Protein AF-E2NN47-F1 (afdb_monomer_lite)

Foldseek 3Di:
DPPVVVVVVVVVVVVPPPPPPLADPVLVCCVVPFPWDWDDLDQQWIWTWGWDPAHSHHTKIKIKIKHDQPRFFDADDDDDQPDDQVRSCVVVVHSDDDDAADDDNVVSGDQDFKDAFQRTPYAHHDDQQLQFQQKKWWGDPRATDIGTDHSVCSVVVPPRGGMIGTHGNPQDDPNDGDDCVSHDPCVVPDDDWDWDWDADPSRIIMTMTMHDPDPSHGPD

Sequence (220 aa):
MYLRKSVFTLLLILCNVFVVVAQTTADSLALVTA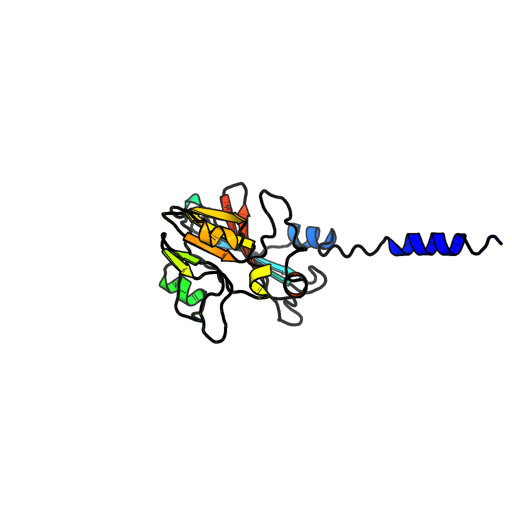HWNVISMGKGVLCREAEFVSLYGVPQHVAILEIKPEQHRFDILIHSPKEETSSAARRSGAVAAINGSYFDIKQGTSICYLRKDGVVVDTTATGVLSTVSNGAVKIDKGKLDIIAWKKQDEKTCEQKEGSILVSGPLMLLDGKACDLSACNRSFVQTKHPRSAVALMKDGTVFLIAVAGRFEGKAEG

pLDDT: mean 89.91, std 14.24, range [41.56, 98.62]

Organism: NCBI:txid537012

Radius of gyration: 20.85 Å; chains: 1; bounding box: 65×57×44 Å

Secondary structure (DSSP, 8-state):
--HHHHHHHHHHHHTTS----SS-HHHHHHHHH---EEEEEETTEEEEEEEEEEETTEEEEEEEEEE-GGG---------TT--HHHHHHHHT-S-----S-B-TTT--B-S-EEETTEEEE-PPSSGGGGT--EEEEEETTEEEEEE--TTHHHH----SSEEEEES---EETTEEPP-TTS-HHHHHS---EEEEEE-TTS-EEEEEE--SBTTTB--

Structure (mmCIF, N/CA/C/O backbone):
data_AF-E2NN47-F1
#
_entry.id   AF-E2NN47-F1
#
loop_
_atom_site.group_PDB
_atom_site.id
_atom_site.type_symbol
_atom_site.label_atom_id
_atom_site.label_alt_id
_atom_site.label_comp_id
_atom_site.label_asym_id
_atom_site.label_entity_id
_atom_site.label_seq_id
_atom_site.pdbx_PDB_ins_code
_atom_site.Cartn_x
_atom_site.Cartn_y
_atom_site.Cartn_z
_atom_site.occupancy
_atom_site.B_iso_or_equiv
_atom_site.auth_seq_id
_atom_site.auth_comp_id
_atom_site.auth_asym_id
_atom_site.auth_atom_id
_atom_site.pdbx_PDB_model_num
ATOM 1 N N . MET A 1 1 ? 46.404 39.025 -9.057 1.00 48.72 1 MET A N 1
ATOM 2 C CA . MET A 1 1 ? 45.325 38.752 -8.075 1.00 48.72 1 MET A CA 1
ATOM 3 C C . MET A 1 1 ? 43.948 38.498 -8.727 1.00 48.72 1 MET A C 1
ATOM 5 O O . MET A 1 1 ? 42.933 38.766 -8.101 1.00 48.72 1 MET A O 1
ATOM 9 N N . TYR A 1 2 ? 43.885 37.944 -9.951 1.00 50.09 2 TYR A N 1
ATOM 10 C CA . TYR A 1 2 ? 42.622 37.754 -10.698 1.00 50.09 2 TYR A CA 1
ATOM 11 C C . TYR A 1 2 ? 42.245 36.284 -10.961 1.00 50.09 2 TYR A C 1
ATOM 13 O O . TYR A 1 2 ? 41.084 35.990 -11.215 1.00 50.09 2 TYR A O 1
ATOM 21 N N . LEU A 1 3 ? 43.182 35.341 -10.815 1.00 47.84 3 LEU A N 1
ATOM 22 C CA . LEU A 1 3 ? 42.957 33.928 -11.152 1.00 47.84 3 LEU A CA 1
ATOM 23 C C . LEU A 1 3 ? 42.186 33.139 -10.075 1.00 47.84 3 LEU A C 1
ATOM 25 O O . LEU A 1 3 ? 41.693 32.047 -10.324 1.00 47.84 3 LEU A O 1
ATOM 29 N N . ARG A 1 4 ? 42.051 33.699 -8.866 1.00 51.97 4 ARG A N 1
ATOM 30 C CA . ARG A 1 4 ? 41.462 33.014 -7.702 1.00 51.97 4 ARG A CA 1
ATOM 31 C C . ARG A 1 4 ? 39.938 33.188 -7.592 1.00 51.97 4 ARG A C 1
ATOM 33 O O . ARG A 1 4 ? 39.300 32.415 -6.889 1.00 51.97 4 ARG A O 1
ATOM 40 N N . LYS A 1 5 ? 39.355 34.169 -8.298 1.00 46.41 5 LYS A N 1
ATOM 41 C CA . LYS A 1 5 ? 37.896 34.392 -8.345 1.00 46.41 5 LYS A CA 1
ATOM 42 C C . LYS A 1 5 ? 37.210 33.505 -9.392 1.00 46.41 5 LYS A C 1
ATOM 44 O O . LYS A 1 5 ? 36.175 32.930 -9.084 1.00 46.41 5 LYS A O 1
ATOM 49 N N . SER A 1 6 ? 37.825 33.304 -10.561 1.00 51.19 6 SER A N 1
ATOM 50 C CA . SER A 1 6 ? 37.230 32.521 -11.660 1.00 51.19 6 SER A CA 1
ATOM 51 C C . SER A 1 6 ? 37.114 31.021 -11.364 1.00 51.19 6 SER A C 1
ATOM 53 O O . SER A 1 6 ? 36.163 30.381 -11.803 1.00 51.19 6 SER A O 1
ATOM 55 N N . VAL A 1 7 ? 38.033 30.460 -10.567 1.00 55.09 7 VAL A N 1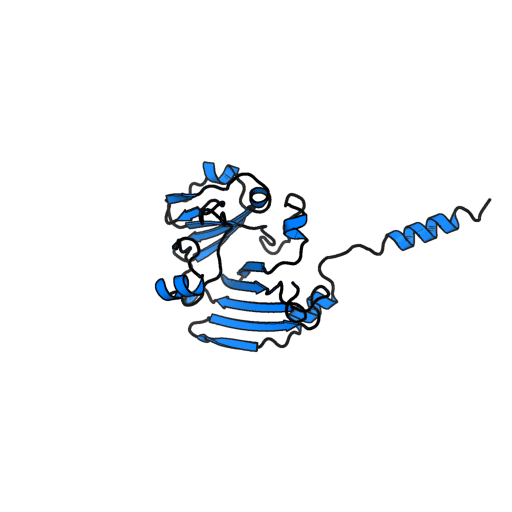
ATOM 56 C CA . VAL A 1 7 ? 37.972 29.048 -10.140 1.00 55.09 7 VAL A CA 1
ATOM 57 C C . VAL A 1 7 ? 36.813 28.810 -9.163 1.00 55.09 7 VAL A C 1
ATOM 59 O O . VAL A 1 7 ? 36.150 27.780 -9.235 1.00 55.09 7 VAL A O 1
ATOM 62 N N . PHE A 1 8 ? 36.506 29.785 -8.301 1.00 51.03 8 PHE A N 1
ATOM 63 C CA . PHE A 1 8 ? 35.375 29.696 -7.371 1.00 51.03 8 PHE A CA 1
ATOM 64 C C . PHE A 1 8 ? 34.019 29.787 -8.082 1.00 51.03 8 PHE A C 1
ATOM 66 O O . PHE A 1 8 ? 33.077 29.106 -7.686 1.00 51.03 8 PHE A O 1
ATOM 73 N N . THR A 1 9 ? 33.918 30.578 -9.155 1.00 52.91 9 THR A N 1
ATOM 74 C CA . THR A 1 9 ? 32.688 30.674 -9.957 1.00 52.91 9 THR A CA 1
ATOM 75 C C . THR A 1 9 ? 32.433 29.397 -10.763 1.00 52.91 9 THR A C 1
ATOM 77 O O . THR A 1 9 ? 31.292 28.952 -10.840 1.00 52.91 9 THR A O 1
ATOM 80 N N . LEU A 1 10 ? 33.481 28.753 -11.295 1.00 51.00 10 LEU A N 1
ATOM 81 C CA . LEU A 1 10 ? 33.355 27.483 -12.023 1.00 51.00 10 LEU A CA 1
ATOM 82 C C . LEU A 1 10 ? 32.947 26.319 -11.096 1.00 51.00 10 LEU A C 1
ATOM 84 O O . LEU A 1 10 ? 32.121 25.491 -11.473 1.00 51.00 10 LEU A O 1
ATOM 88 N N . LEU A 1 11 ? 33.459 26.296 -9.858 1.00 51.03 11 LEU A N 1
ATOM 89 C CA . LEU A 1 11 ? 33.113 25.280 -8.856 1.00 51.03 11 LEU A CA 1
ATOM 90 C C . LEU A 1 11 ? 31.655 25.408 -8.370 1.00 51.03 11 LEU A C 1
ATOM 92 O O . LEU A 1 11 ? 30.992 24.400 -8.145 1.00 51.03 11 LEU A O 1
ATOM 96 N N . LEU A 1 12 ? 31.123 26.633 -8.265 1.00 49.50 12 LEU A N 1
ATOM 97 C CA . LEU A 1 12 ? 29.720 26.867 -7.896 1.00 49.50 12 LEU A CA 1
ATOM 98 C C . LEU A 1 12 ? 28.731 26.447 -8.997 1.00 49.50 12 LEU A C 1
ATOM 100 O O . LEU A 1 12 ? 27.626 26.009 -8.681 1.00 49.50 12 LEU A O 1
ATOM 104 N N . ILE A 1 13 ? 29.117 26.534 -10.273 1.00 52.16 13 ILE A N 1
ATOM 105 C CA . ILE A 1 13 ? 28.286 26.074 -11.400 1.00 52.16 13 ILE A CA 1
ATOM 106 C C . ILE A 1 13 ? 28.257 24.535 -11.460 1.00 52.16 13 ILE A C 1
ATOM 108 O O . ILE A 1 13 ? 27.206 23.950 -11.712 1.00 52.16 13 ILE A O 1
ATOM 112 N N . LEU A 1 14 ? 29.370 23.868 -11.135 1.00 46.25 14 LEU A N 1
ATOM 113 C CA . LEU A 1 14 ? 29.456 22.400 -11.065 1.00 46.25 14 LEU A CA 1
ATOM 114 C C . LEU A 1 14 ? 28.701 21.789 -9.869 1.00 46.25 14 LEU A C 1
ATOM 116 O O . LEU A 1 14 ? 28.260 20.645 -9.950 1.00 46.25 14 LEU A O 1
ATOM 120 N N . CYS A 1 15 ? 28.484 22.543 -8.787 1.00 46.72 15 CYS A N 1
ATOM 121 C CA . CYS A 1 15 ? 27.738 22.068 -7.615 1.00 46.72 15 CYS A CA 1
ATOM 122 C C . CYS A 1 15 ? 26.203 22.120 -7.757 1.00 46.72 15 CYS A C 1
ATOM 124 O O . CYS A 1 15 ? 25.509 21.649 -6.860 1.00 46.72 15 CYS A O 1
ATOM 126 N N . ASN A 1 16 ? 25.653 22.660 -8.852 1.00 41.56 16 ASN A N 1
ATOM 127 C CA . ASN A 1 16 ? 24.201 22.831 -9.019 1.00 41.56 16 ASN A CA 1
ATOM 128 C C . ASN A 1 16 ? 23.501 21.730 -9.844 1.00 41.56 16 ASN A C 1
ATOM 130 O O . ASN A 1 16 ? 22.296 21.820 -10.057 1.00 41.56 16 ASN A O 1
ATOM 134 N N . VAL A 1 17 ? 24.205 20.686 -10.305 1.00 45.75 17 VAL A N 1
ATOM 135 C CA . VAL A 1 17 ? 23.621 19.694 -11.242 1.00 45.75 17 VAL A CA 1
ATOM 136 C C . VAL A 1 17 ? 23.222 18.364 -10.583 1.00 45.75 17 VAL A C 1
ATOM 138 O O . VAL A 1 17 ? 22.525 17.562 -11.193 1.00 45.75 17 VAL A O 1
ATOM 141 N N . PHE A 1 18 ? 23.552 18.131 -9.312 1.00 44.91 18 PHE A N 1
ATOM 142 C CA . PHE A 1 18 ? 23.146 16.906 -8.609 1.00 44.91 18 PHE A CA 1
ATOM 143 C C . PHE A 1 18 ? 21.992 17.150 -7.639 1.00 44.91 18 PHE A C 1
ATOM 145 O O . PHE A 1 18 ? 22.073 16.837 -6.452 1.00 44.91 18 PHE A O 1
ATOM 152 N N . VAL A 1 19 ? 20.870 17.657 -8.153 1.00 43.22 19 VAL A N 1
ATOM 153 C CA . VAL A 1 19 ? 19.594 17.292 -7.535 1.00 43.22 19 VAL A CA 1
ATOM 154 C C . VAL A 1 19 ? 19.323 15.867 -7.998 1.00 43.22 19 VAL A C 1
ATOM 156 O O . VAL A 1 19 ? 18.870 15.642 -9.116 1.00 43.22 19 VAL A O 1
ATOM 159 N N . VAL A 1 20 ? 19.659 14.888 -7.156 1.00 42.69 20 VAL A N 1
ATOM 160 C CA . VAL A 1 20 ? 19.174 13.515 -7.323 1.00 42.69 20 VAL A CA 1
ATOM 161 C C . VAL A 1 20 ? 17.667 13.566 -7.087 1.00 42.69 20 VAL A C 1
ATOM 163 O O . VAL A 1 20 ? 17.184 13.370 -5.974 1.00 42.69 20 VAL A O 1
ATOM 166 N N . VAL A 1 21 ? 16.913 13.920 -8.125 1.00 49.84 21 VAL A N 1
ATOM 167 C CA . VAL A 1 21 ? 15.481 13.651 -8.153 1.00 49.84 21 VAL A CA 1
ATOM 168 C C . VAL A 1 21 ? 15.375 12.139 -8.310 1.00 49.84 21 VAL A C 1
ATOM 170 O O . VAL A 1 21 ? 15.935 11.577 -9.247 1.00 49.84 21 VAL A O 1
ATOM 173 N N . ALA A 1 22 ? 14.705 11.469 -7.373 1.00 57.88 22 ALA A N 1
ATOM 174 C CA . ALA A 1 22 ? 14.530 10.016 -7.425 1.00 57.88 22 ALA A CA 1
ATOM 175 C C . ALA A 1 22 ? 13.796 9.552 -8.701 1.00 57.88 22 ALA A C 1
ATOM 177 O O . ALA A 1 22 ? 13.919 8.397 -9.082 1.00 57.88 22 ALA A O 1
ATOM 178 N N . GLN A 1 23 ? 13.065 10.458 -9.360 1.00 65.19 23 GLN A N 1
ATOM 179 C CA . GLN A 1 23 ? 12.365 10.252 -10.622 1.00 65.19 23 GLN A CA 1
ATOM 180 C C . GLN A 1 23 ? 12.912 11.198 -11.690 1.00 65.19 23 GLN A C 1
ATOM 182 O O . GLN A 1 23 ? 12.876 12.419 -11.532 1.00 65.19 23 GLN A O 1
ATOM 187 N N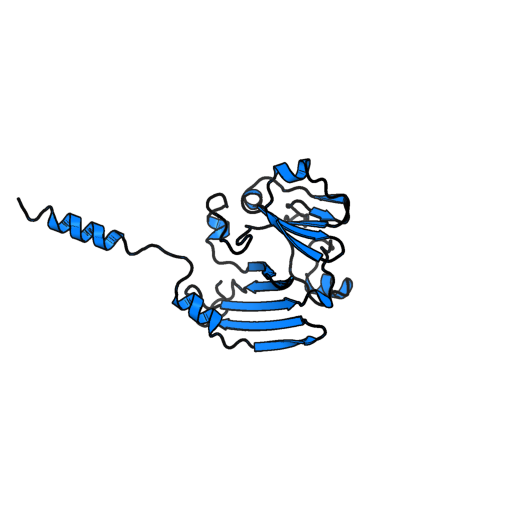 . THR A 1 24 ? 13.380 10.639 -12.800 1.00 84.31 24 THR A N 1
ATOM 188 C CA . THR A 1 24 ? 13.805 11.408 -13.972 1.00 84.31 24 THR A CA 1
ATOM 189 C C . THR A 1 24 ? 12.669 11.538 -14.998 1.00 84.31 24 THR A C 1
ATOM 191 O O . THR A 1 24 ? 11.661 10.822 -14.957 1.00 84.31 24 THR A O 1
ATOM 194 N N . THR A 1 25 ? 12.828 12.437 -15.975 1.00 87.44 25 THR A N 1
ATOM 195 C CA . THR A 1 25 ? 11.936 12.488 -17.149 1.00 87.44 25 THR A CA 1
ATOM 196 C C . THR A 1 25 ? 11.962 11.167 -17.923 1.00 87.44 25 THR A C 1
ATOM 198 O O . THR A 1 25 ? 10.934 10.755 -18.451 1.00 87.44 25 THR A O 1
ATOM 201 N N . ALA A 1 26 ? 13.110 10.479 -17.948 1.00 89.56 26 ALA A N 1
ATOM 202 C CA . ALA A 1 26 ? 13.248 9.175 -18.589 1.00 89.56 26 ALA A CA 1
ATOM 203 C C . ALA A 1 26 ? 12.424 8.095 -17.871 1.00 89.56 26 ALA A C 1
ATOM 205 O O . ALA A 1 26 ? 11.725 7.342 -18.540 1.00 89.56 26 ALA A O 1
ATOM 206 N N . ASP A 1 27 ? 12.426 8.072 -16.534 1.00 92.00 27 ASP A N 1
ATOM 207 C CA . ASP A 1 27 ? 11.605 7.131 -15.752 1.00 92.00 27 ASP A CA 1
ATOM 208 C C . ASP A 1 27 ? 10.108 7.374 -15.976 1.00 92.00 27 ASP A C 1
ATOM 210 O O . ASP A 1 27 ? 9.329 6.442 -16.170 1.00 92.00 27 ASP A O 1
ATOM 214 N N . SER A 1 28 ? 9.707 8.648 -16.003 1.00 90.44 28 SER A N 1
ATOM 215 C CA . SER A 1 28 ? 8.325 9.034 -16.312 1.00 90.44 28 SER A CA 1
ATOM 216 C C . SER A 1 28 ? 7.914 8.577 -17.711 1.00 90.44 28 SER A C 1
ATOM 218 O O . SER A 1 28 ? 6.830 8.025 -17.884 1.00 90.44 28 SER A O 1
ATOM 220 N N . LEU A 1 29 ? 8.784 8.779 -18.707 1.00 92.94 29 LEU A N 1
ATOM 221 C CA . LEU A 1 29 ? 8.534 8.337 -20.074 1.00 92.94 29 LEU A CA 1
ATOM 222 C C . LEU A 1 29 ? 8.422 6.811 -20.138 1.00 92.94 29 LEU A C 1
ATOM 224 O O . LEU A 1 29 ? 7.444 6.319 -20.686 1.00 92.94 29 LEU A O 1
ATOM 228 N N . ALA A 1 30 ? 9.355 6.085 -19.512 1.00 94.25 30 ALA A N 1
ATOM 229 C CA . ALA A 1 30 ? 9.355 4.626 -19.469 1.00 94.25 30 ALA A CA 1
ATOM 230 C C . ALA A 1 30 ? 8.026 4.068 -18.940 1.00 94.25 30 ALA A C 1
ATOM 232 O O . ALA A 1 30 ? 7.458 3.181 -19.569 1.00 94.25 30 ALA A O 1
ATOM 233 N N . LEU A 1 31 ? 7.490 4.617 -17.842 1.00 93.19 31 LEU A N 1
ATOM 234 C CA . LEU A 1 31 ? 6.194 4.212 -17.280 1.00 93.19 31 LEU A CA 1
ATOM 235 C C . LEU A 1 31 ? 5.015 4.482 -18.226 1.00 93.19 31 LEU A C 1
ATOM 237 O O . LEU A 1 31 ? 4.147 3.623 -18.396 1.00 93.19 31 LEU A O 1
ATOM 241 N N . VAL A 1 32 ? 4.970 5.673 -18.832 1.00 92.75 32 VAL A N 1
ATOM 242 C CA . VAL A 1 32 ? 3.847 6.103 -19.683 1.00 92.75 32 VAL A CA 1
ATOM 243 C C . VAL A 1 32 ? 3.844 5.380 -21.030 1.00 92.75 32 VAL A C 1
ATOM 245 O O . VAL A 1 32 ? 2.774 5.100 -21.566 1.00 92.75 32 VAL A O 1
ATOM 248 N N . THR A 1 33 ? 5.017 5.059 -21.578 1.00 94.00 33 THR A N 1
ATOM 249 C CA . THR A 1 33 ? 5.147 4.375 -22.874 1.00 94.00 33 THR A CA 1
ATOM 250 C C . THR A 1 33 ? 5.311 2.865 -22.752 1.00 94.00 33 THR A C 1
ATOM 252 O O . THR A 1 33 ? 5.485 2.199 -23.771 1.00 94.00 33 THR A O 1
ATOM 255 N N . ALA A 1 34 ? 5.303 2.314 -21.536 1.00 95.69 34 ALA A N 1
ATOM 256 C CA . ALA A 1 34 ? 5.489 0.886 -21.327 1.00 95.69 34 ALA A CA 1
ATOM 257 C C . ALA A 1 34 ? 4.433 0.060 -22.068 1.00 95.69 34 ALA A C 1
ATOM 259 O O . ALA A 1 34 ? 3.241 0.379 -22.085 1.00 95.69 34 ALA A O 1
ATOM 260 N N . HIS A 1 35 ? 4.881 -1.056 -22.636 1.00 94.69 35 HIS A N 1
ATOM 261 C CA . HIS A 1 35 ? 3.999 -2.068 -23.196 1.00 94.69 35 HIS A CA 1
ATOM 262 C C . HIS A 1 35 ? 3.417 -2.915 -22.065 1.00 94.69 35 HIS A C 1
ATOM 264 O O . HIS A 1 35 ? 3.917 -3.990 -21.749 1.00 94.69 35 HIS A O 1
ATOM 270 N N . TRP A 1 36 ? 2.363 -2.399 -21.438 1.00 97.62 36 TRP A N 1
ATOM 271 C CA . TRP A 1 36 ? 1.632 -3.116 -20.402 1.00 97.62 36 TRP A CA 1
ATOM 272 C C . TRP A 1 36 ? 0.925 -4.337 -20.996 1.00 97.62 36 TRP A C 1
ATOM 274 O O . TRP A 1 36 ? 0.095 -4.204 -21.898 1.00 97.62 36 TRP A O 1
ATOM 284 N N . ASN A 1 37 ? 1.206 -5.517 -20.451 1.00 98.06 37 ASN A N 1
ATOM 285 C CA . ASN A 1 37 ? 0.360 -6.683 -20.643 1.00 98.06 37 ASN A CA 1
ATOM 286 C C . ASN A 1 37 ? -0.918 -6.479 -19.825 1.00 98.06 37 ASN A C 1
ATOM 288 O O . ASN A 1 37 ? -0.855 -6.365 -18.601 1.00 98.06 37 ASN A O 1
ATOM 292 N N . VAL A 1 38 ? -2.069 -6.388 -20.493 1.00 98.06 38 VAL A N 1
ATOM 293 C CA . VAL A 1 38 ? -3.352 -6.099 -19.842 1.00 98.06 38 VAL A CA 1
ATOM 294 C C . VAL A 1 38 ? -4.272 -7.304 -19.956 1.00 98.06 38 VAL A C 1
ATOM 296 O O . VAL A 1 38 ? -4.673 -7.692 -21.051 1.00 98.06 38 VAL A O 1
ATOM 299 N N . ILE A 1 39 ? -4.650 -7.863 -18.810 1.00 97.56 39 ILE A N 1
ATOM 300 C CA . ILE A 1 39 ? -5.553 -9.006 -18.700 1.00 97.56 39 ILE A CA 1
ATOM 301 C C . ILE A 1 39 ? -6.837 -8.541 -18.016 1.00 97.56 39 ILE A C 1
ATOM 303 O O . ILE A 1 39 ? -6.815 -8.047 -16.889 1.00 97.56 39 ILE A O 1
ATOM 307 N N . SER A 1 40 ? -7.977 -8.718 -18.683 1.00 96.56 40 SER A N 1
ATOM 308 C CA . SER A 1 40 ? -9.278 -8.510 -18.044 1.00 96.56 40 SER A CA 1
ATOM 309 C C . SER A 1 40 ? -9.598 -9.682 -17.123 1.00 96.56 40 SER A C 1
ATOM 311 O O . SER A 1 40 ? -9.644 -10.828 -17.567 1.00 96.56 40 SER A O 1
ATOM 313 N N . MET A 1 41 ? -9.852 -9.391 -15.848 1.00 94.06 41 MET A N 1
ATOM 314 C CA . MET A 1 41 ? -10.286 -10.377 -14.850 1.00 94.06 41 MET A CA 1
ATOM 315 C C . MET A 1 41 ? -11.818 -10.410 -14.702 1.00 94.06 41 MET A C 1
ATOM 317 O O . MET A 1 41 ? -12.358 -11.135 -13.866 1.00 94.06 41 MET A O 1
ATOM 321 N N . GLY A 1 42 ? -12.529 -9.642 -15.535 1.00 92.81 42 GLY A N 1
ATOM 322 C CA . GLY A 1 42 ? -13.979 -9.491 -15.485 1.00 92.81 42 GLY A CA 1
ATOM 323 C C . GLY A 1 42 ? -14.448 -8.514 -14.404 1.00 92.81 42 GLY A C 1
ATOM 324 O O . GLY A 1 42 ? -13.684 -8.066 -13.554 1.00 92.81 42 GLY A O 1
ATOM 325 N N . LYS A 1 43 ? -15.735 -8.152 -14.471 1.00 92.62 43 LYS A N 1
ATOM 326 C CA . LYS A 1 43 ? -16.426 -7.270 -13.508 1.00 92.62 43 LYS A CA 1
ATOM 327 C C . LYS A 1 43 ? -15.749 -5.910 -13.247 1.00 92.62 43 LYS A C 1
ATOM 329 O O . LYS A 1 43 ? -15.889 -5.336 -12.180 1.00 92.62 43 LYS A O 1
ATOM 334 N N . GLY A 1 44 ? -15.026 -5.372 -14.229 1.00 94.12 44 GLY A N 1
ATOM 335 C CA . GLY A 1 44 ? -14.335 -4.088 -14.072 1.00 94.12 44 GLY A CA 1
ATOM 336 C C . GLY A 1 44 ? -12.994 -4.174 -13.337 1.00 94.12 44 GLY A C 1
ATOM 337 O O . GLY A 1 44 ? -12.512 -3.143 -12.871 1.00 94.12 44 GLY A O 1
ATOM 338 N N . VAL A 1 45 ? -12.385 -5.365 -13.258 1.00 97.44 45 VAL A N 1
ATOM 339 C CA . VAL A 1 45 ? -10.997 -5.555 -12.811 1.00 97.44 45 VAL A CA 1
ATOM 340 C C . VAL A 1 45 ? -10.080 -5.810 -14.005 1.00 97.44 45 VAL A C 1
ATOM 342 O O . VAL A 1 45 ? -10.324 -6.717 -14.808 1.00 97.44 45 VAL A O 1
ATOM 345 N N . LEU A 1 46 ? -9.000 -5.038 -14.097 1.00 97.81 46 LEU A N 1
ATOM 346 C CA . LEU A 1 46 ? -7.911 -5.235 -15.051 1.00 97.81 46 LEU A CA 1
ATOM 347 C C . LEU A 1 46 ? -6.609 -5.496 -14.293 1.00 97.81 46 LEU A C 1
ATOM 349 O O . LEU A 1 46 ? -6.256 -4.730 -13.401 1.00 97.81 46 LEU A O 1
ATOM 353 N N . CYS A 1 47 ? -5.872 -6.533 -14.680 1.00 98.12 47 CYS A N 1
ATOM 354 C CA . CYS A 1 47 ? -4.478 -6.702 -14.289 1.00 98.12 47 CYS A CA 1
ATOM 355 C C . CYS A 1 47 ? -3.586 -6.099 -15.373 1.00 98.12 47 CYS A C 1
ATOM 357 O O . CYS A 1 47 ? -3.716 -6.457 -16.543 1.00 98.12 47 CYS A O 1
ATOM 359 N N . ARG A 1 48 ? -2.703 -5.178 -14.993 1.00 98.19 48 ARG A N 1
ATOM 360 C CA . ARG A 1 48 ? -1.683 -4.589 -15.861 1.00 98.19 48 ARG A CA 1
ATOM 361 C C . ARG A 1 48 ? -0.322 -4.980 -15.326 1.00 98.19 48 ARG A C 1
ATOM 363 O O . ARG A 1 48 ? -0.012 -4.669 -14.182 1.00 98.19 48 ARG A O 1
ATOM 370 N N . GLU A 1 49 ? 0.496 -5.599 -16.158 1.00 98.00 49 GLU A N 1
ATOM 371 C CA . GLU A 1 49 ? 1.854 -5.984 -15.790 1.00 98.00 49 GLU A CA 1
ATOM 372 C C . GLU A 1 49 ? 2.857 -5.464 -16.810 1.00 98.00 49 GLU A C 1
ATOM 374 O O . GLU A 1 49 ? 2.593 -5.477 -18.013 1.00 98.00 49 GLU A O 1
ATOM 379 N N . ALA A 1 50 ? 4.004 -4.996 -16.333 1.00 97.56 50 ALA A N 1
ATOM 380 C CA . ALA A 1 50 ? 5.104 -4.576 -17.184 1.00 97.56 50 ALA A CA 1
ATOM 381 C C . ALA A 1 50 ? 6.447 -4.932 -16.547 1.00 97.56 50 ALA A C 1
ATOM 383 O O . ALA A 1 50 ? 6.648 -4.788 -15.337 1.00 97.56 50 ALA A O 1
ATOM 384 N N . GLU A 1 51 ? 7.372 -5.366 -17.396 1.00 96.69 51 GLU A N 1
ATOM 385 C CA . GLU A 1 51 ? 8.786 -5.510 -17.075 1.00 96.69 51 GLU A CA 1
ATOM 386 C C . GLU A 1 51 ? 9.554 -4.340 -17.689 1.00 96.69 51 GLU A C 1
ATOM 388 O O . GLU A 1 51 ? 9.337 -3.955 -18.840 1.00 96.69 51 GLU A O 1
ATOM 393 N N . PHE A 1 52 ? 10.470 -3.777 -16.915 1.00 96.00 52 PHE A N 1
ATOM 394 C CA . PHE A 1 52 ? 11.323 -2.674 -17.319 1.00 96.00 52 PHE A CA 1
ATOM 395 C C . PHE A 1 52 ? 12.766 -3.137 -17.236 1.00 96.00 52 PHE A C 1
ATOM 397 O O . PHE A 1 52 ? 13.220 -3.551 -16.174 1.00 96.00 52 PHE A O 1
ATOM 404 N N . VAL A 1 53 ? 13.509 -3.006 -18.335 1.00 93.81 53 VAL A N 1
ATOM 405 C CA . VAL A 1 53 ? 14.958 -3.268 -18.340 1.00 93.81 53 VAL A CA 1
ATOM 406 C C . VAL A 1 53 ? 15.691 -2.269 -17.438 1.00 93.81 53 VAL A C 1
ATOM 408 O O . VAL A 1 53 ? 16.660 -2.622 -16.774 1.00 93.81 53 VAL A O 1
ATOM 411 N N . SER A 1 54 ? 15.222 -1.019 -17.403 1.00 92.56 54 SER A N 1
ATOM 412 C CA . SER A 1 54 ? 15.721 0.014 -16.500 1.00 92.56 54 SER A CA 1
ATOM 413 C C . SER A 1 54 ? 14.605 0.999 -16.161 1.00 92.56 54 SER A C 1
ATOM 415 O O . SER A 1 54 ? 14.112 1.712 -17.033 1.00 92.56 54 SER A O 1
ATOM 417 N N . LEU A 1 55 ? 14.212 1.023 -14.891 1.00 93.38 55 LEU A N 1
ATOM 418 C CA . LEU A 1 55 ? 13.325 2.008 -14.286 1.00 93.38 55 LEU A CA 1
ATOM 419 C C . LEU A 1 55 ? 13.889 2.352 -12.900 1.00 93.38 55 LEU A C 1
ATOM 421 O O . LEU A 1 55 ? 14.143 1.468 -12.080 1.00 93.38 55 LEU A O 1
ATOM 425 N N . TYR A 1 56 ? 14.155 3.636 -12.656 1.00 90.25 56 TYR A N 1
ATOM 426 C CA . TYR A 1 56 ? 14.933 4.110 -11.503 1.00 90.25 56 TYR A CA 1
ATOM 427 C C . TYR A 1 56 ? 16.333 3.469 -11.427 1.00 90.25 56 TYR A C 1
ATOM 429 O O . TYR A 1 56 ? 16.870 3.152 -10.356 1.00 90.25 56 TYR A O 1
ATOM 437 N N . GLY A 1 57 ? 16.923 3.261 -12.608 1.00 90.62 57 GLY A N 1
ATOM 438 C CA . GLY A 1 57 ? 18.284 2.763 -12.798 1.00 90.62 57 GLY A CA 1
ATOM 439 C C . GLY A 1 57 ? 18.479 1.264 -12.570 1.00 90.62 57 GLY A C 1
ATOM 440 O O . GLY A 1 57 ? 19.625 0.840 -12.468 1.00 90.62 57 GLY A O 1
ATOM 441 N N . VAL A 1 58 ? 17.407 0.474 -12.451 1.00 92.81 58 VAL A N 1
ATOM 442 C CA . VAL A 1 58 ? 17.468 -0.991 -12.290 1.00 92.81 58 VAL A CA 1
ATOM 443 C C . VAL A 1 58 ? 16.330 -1.702 -13.025 1.00 92.81 58 VAL A C 1
ATOM 445 O O . VAL A 1 58 ? 15.315 -1.064 -13.311 1.00 92.81 58 VAL A O 1
ATOM 448 N N . PRO A 1 59 ? 16.447 -3.016 -13.285 1.00 96.00 59 PRO A N 1
ATOM 449 C CA . PRO A 1 59 ? 15.318 -3.827 -13.713 1.00 96.00 59 PRO A CA 1
ATOM 450 C C . PRO A 1 59 ? 14.162 -3.772 -12.707 1.00 96.00 59 PRO A C 1
ATOM 452 O O . PRO A 1 59 ? 14.385 -3.867 -11.495 1.00 96.00 59 PRO A O 1
ATOM 455 N N . GLN A 1 60 ? 12.933 -3.631 -13.202 1.00 96.38 60 GLN A N 1
ATOM 456 C CA . GLN A 1 60 ? 11.712 -3.582 -12.390 1.00 96.38 60 GLN A CA 1
ATOM 457 C C . GLN A 1 60 ? 10.625 -4.467 -12.997 1.00 96.38 60 GLN A C 1
ATOM 459 O O . GLN A 1 60 ? 10.475 -4.525 -14.216 1.00 96.38 60 GLN A O 1
ATOM 464 N N . HIS A 1 61 ? 9.802 -5.070 -12.144 1.00 97.25 61 HIS A N 1
ATOM 465 C CA . HIS A 1 61 ? 8.536 -5.689 -12.540 1.00 97.25 61 HIS A CA 1
ATOM 466 C C . HIS A 1 61 ? 7.414 -5.077 -11.706 1.00 97.25 61 HIS A C 1
ATOM 468 O O . HIS A 1 61 ? 7.498 -5.020 -10.477 1.00 97.25 61 HIS A O 1
ATOM 474 N N . VAL A 1 62 ? 6.398 -4.554 -12.389 1.00 97.75 62 VAL A N 1
ATOM 475 C CA . VAL A 1 62 ? 5.284 -3.830 -11.773 1.00 97.75 62 VAL A CA 1
ATOM 476 C C . VAL A 1 62 ? 3.981 -4.486 -12.193 1.00 97.75 62 VAL A C 1
ATOM 478 O O . VAL A 1 62 ? 3.730 -4.655 -13.385 1.00 97.75 62 VAL A O 1
ATOM 481 N N . ALA A 1 63 ? 3.139 -4.793 -11.211 1.00 98.00 63 ALA A N 1
ATOM 482 C CA . ALA A 1 63 ? 1.782 -5.278 -11.400 1.00 98.00 63 ALA A CA 1
ATOM 483 C C . ALA A 1 63 ? 0.781 -4.300 -10.771 1.00 98.00 63 ALA A C 1
ATOM 485 O O . ALA A 1 63 ? 0.963 -3.842 -9.641 1.00 98.00 63 ALA A O 1
ATOM 486 N N . ILE A 1 64 ? -0.286 -3.978 -11.498 1.00 98.50 64 ILE A N 1
ATOM 487 C CA . ILE A 1 64 ? -1.355 -3.081 -11.059 1.00 98.50 64 ILE A CA 1
ATOM 488 C C . ILE A 1 64 ? -2.693 -3.768 -11.296 1.00 98.50 64 ILE A C 1
ATOM 490 O O . ILE A 1 64 ? -3.050 -4.067 -12.435 1.00 98.50 64 ILE A O 1
ATOM 494 N N . LEU A 1 65 ? -3.460 -3.963 -10.228 1.00 98.31 65 LEU A N 1
ATOM 495 C CA . LEU A 1 65 ? -4.880 -4.270 -10.332 1.00 98.31 65 LEU A CA 1
ATOM 496 C C . LEU A 1 65 ? -5.659 -2.960 -10.344 1.00 98.31 65 LEU A C 1
ATOM 498 O O . LEU A 1 65 ? -5.730 -2.268 -9.332 1.00 98.31 65 LEU A O 1
ATOM 502 N N . GLU A 1 66 ? -6.232 -2.632 -11.494 1.00 97.88 66 GLU A N 1
ATOM 503 C CA . GLU A 1 66 ? -7.160 -1.524 -11.688 1.00 97.88 66 GLU A CA 1
ATOM 504 C C . GLU A 1 66 ? -8.588 -2.026 -11.437 1.00 97.88 66 GLU A C 1
ATOM 506 O O . GLU A 1 66 ? -9.060 -2.927 -12.130 1.00 97.88 66 GLU A O 1
ATOM 511 N N . ILE A 1 67 ? -9.268 -1.463 -10.435 1.00 98.12 67 ILE A N 1
ATOM 512 C CA . ILE A 1 67 ? -10.567 -1.937 -9.943 1.00 98.12 67 ILE A CA 1
ATOM 513 C C . ILE A 1 67 ? -11.590 -0.805 -10.020 1.00 98.12 67 ILE A C 1
ATOM 515 O O . ILE A 1 67 ? -11.483 0.200 -9.310 1.00 98.12 67 ILE A O 1
ATOM 519 N N . LYS A 1 68 ? -12.617 -0.990 -10.853 1.00 96.06 68 LYS A N 1
ATOM 520 C CA . LYS A 1 68 ? -13.765 -0.081 -10.934 1.00 96.06 68 LYS A CA 1
ATOM 521 C C . LYS A 1 68 ? -14.681 -0.248 -9.709 1.00 96.06 68 LYS A C 1
ATOM 523 O O . LYS A 1 68 ? -15.113 -1.369 -9.423 1.00 96.06 68 LYS A O 1
ATOM 528 N N . PRO A 1 69 ? -14.969 0.826 -8.951 1.00 92.38 69 PRO A N 1
ATOM 529 C CA . PRO A 1 69 ? -15.658 0.723 -7.665 1.00 92.38 69 PRO A CA 1
ATOM 530 C C . PRO A 1 69 ? -17.149 0.389 -7.801 1.00 92.38 69 PRO A C 1
ATOM 532 O O . PRO A 1 69 ? -17.762 -0.058 -6.840 1.00 92.38 69 PRO A O 1
ATOM 535 N N . GLU A 1 70 ? -17.764 0.585 -8.969 1.00 91.81 70 GLU A N 1
ATOM 536 C CA . GLU A 1 70 ? -19.211 0.430 -9.165 1.00 91.81 70 GLU A CA 1
ATOM 537 C C . GLU A 1 70 ? -19.680 -1.024 -9.038 1.00 91.81 70 GLU A C 1
ATOM 539 O O . GLU A 1 70 ? -20.846 -1.276 -8.738 1.00 91.81 70 GLU A O 1
ATOM 544 N N . GLN A 1 71 ? -18.782 -1.984 -9.272 1.00 89.94 71 GLN A N 1
ATOM 545 C CA . GLN A 1 71 ? -19.090 -3.419 -9.271 1.00 89.94 71 GLN A CA 1
ATOM 546 C C . GLN A 1 71 ? -18.495 -4.153 -8.064 1.00 89.94 71 GLN A C 1
ATOM 548 O O . GLN A 1 71 ? -18.656 -5.371 -7.935 1.00 89.94 71 GLN A O 1
ATOM 553 N N . HIS A 1 72 ? -17.828 -3.424 -7.165 1.00 95.12 72 HIS A N 1
ATOM 554 C CA . HIS A 1 72 ? -17.061 -4.000 -6.071 1.00 95.12 72 HIS A CA 1
ATOM 555 C C . HIS A 1 72 ? -17.255 -3.252 -4.756 1.00 95.12 72 HIS A C 1
ATOM 557 O O . HIS A 1 72 ? -17.560 -2.066 -4.704 1.00 95.12 72 HIS A O 1
ATOM 563 N N . ARG A 1 73 ? -17.055 -3.983 -3.661 1.00 95.81 73 ARG A N 1
ATOM 564 C CA . ARG A 1 73 ? -16.934 -3.417 -2.320 1.00 95.81 73 ARG A CA 1
ATOM 565 C C . ARG A 1 73 ? -15.537 -3.724 -1.815 1.00 95.81 73 ARG A C 1
ATOM 567 O O . ARG A 1 73 ? -15.033 -4.824 -2.029 1.00 95.81 73 ARG A O 1
ATOM 574 N N . PHE A 1 74 ? -14.946 -2.757 -1.140 1.00 97.62 74 PHE A N 1
ATOM 575 C CA . PHE A 1 74 ? -13.652 -2.893 -0.491 1.00 97.62 74 PHE A CA 1
ATOM 576 C C . PHE A 1 74 ? -13.855 -3.247 0.978 1.00 97.62 74 PHE A C 1
ATOM 578 O O . PHE A 1 74 ? -14.841 -2.831 1.590 1.00 97.62 74 PHE A O 1
ATOM 585 N N . ASP A 1 75 ? -12.924 -4.007 1.542 1.00 97.62 75 ASP A N 1
ATOM 586 C CA . ASP A 1 75 ? -12.885 -4.300 2.970 1.00 97.62 75 ASP A CA 1
ATOM 587 C C . ASP A 1 75 ? -11.439 -4.516 3.433 1.00 97.62 75 ASP A C 1
ATOM 589 O O . ASP A 1 75 ? -10.548 -4.796 2.630 1.00 97.62 75 ASP A O 1
ATOM 593 N N . ILE A 1 76 ? -11.219 -4.389 4.739 1.00 97.75 76 ILE A N 1
ATOM 594 C CA . ILE A 1 76 ? -9.974 -4.757 5.409 1.00 97.75 76 ILE A CA 1
ATOM 595 C C . ILE A 1 76 ? -10.184 -6.125 6.052 1.00 97.75 76 ILE A C 1
ATOM 597 O O . ILE A 1 76 ? -10.965 -6.275 6.993 1.00 97.75 76 ILE A O 1
ATOM 601 N N . LEU A 1 77 ? -9.469 -7.127 5.548 1.00 96.62 77 LEU A N 1
ATOM 602 C CA . LEU A 1 77 ? -9.525 -8.481 6.083 1.00 96.62 77 LEU A CA 1
ATOM 603 C C . LEU A 1 77 ? -8.508 -8.655 7.215 1.00 96.62 77 LEU A C 1
ATOM 605 O O . LEU A 1 77 ? -7.305 -8.512 7.002 1.00 96.62 77 LEU A O 1
ATOM 609 N N . ILE A 1 78 ? -8.989 -9.044 8.396 1.00 95.38 78 ILE A N 1
ATOM 610 C CA . ILE A 1 78 ? -8.145 -9.592 9.463 1.00 95.38 78 ILE A CA 1
ATOM 611 C C . ILE A 1 78 ? -8.060 -11.099 9.242 1.00 95.38 78 ILE A C 1
ATOM 613 O O . ILE A 1 78 ? -9.080 -11.776 9.102 1.00 95.38 78 ILE A O 1
ATOM 617 N N . HIS A 1 79 ? -6.844 -11.622 9.175 1.00 93.44 79 HIS A N 1
ATOM 618 C CA . HIS A 1 79 ? -6.583 -13.011 8.821 1.00 93.44 79 HIS A CA 1
ATOM 619 C C . HIS A 1 79 ? -5.630 -13.664 9.823 1.00 93.44 79 HIS A C 1
ATOM 621 O O . HIS A 1 79 ? -5.130 -13.007 10.739 1.00 93.44 79 HIS A O 1
ATOM 627 N N . SER A 1 80 ? -5.398 -14.971 9.684 1.00 91.06 80 SER A N 1
ATOM 628 C CA . SER A 1 80 ? -4.508 -15.676 10.605 1.00 91.06 80 SER A CA 1
ATOM 629 C C . SER A 1 80 ? -3.076 -15.144 10.473 1.00 91.06 80 SER A C 1
ATOM 63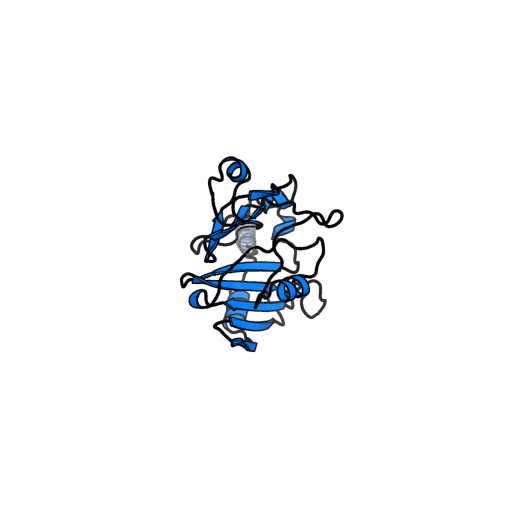1 O O . SER A 1 80 ? -2.642 -14.849 9.353 1.00 91.06 80 SER A O 1
ATOM 633 N N . PRO A 1 81 ? -2.315 -15.024 11.577 1.00 89.75 81 PRO A N 1
ATOM 634 C CA . PRO A 1 81 ? -0.937 -14.555 11.521 1.00 89.75 81 PRO A CA 1
ATOM 635 C C . PRO A 1 81 ? -0.114 -15.321 10.481 1.00 89.75 81 PRO A C 1
ATOM 637 O O . PRO A 1 81 ? -0.097 -16.550 10.488 1.00 89.75 81 PRO A O 1
ATOM 640 N N . LYS A 1 82 ? 0.584 -14.587 9.605 1.00 87.62 82 LYS A N 1
ATOM 641 C CA . LYS A 1 82 ? 1.457 -15.133 8.544 1.00 87.62 82 LYS A CA 1
ATOM 642 C C . LYS A 1 82 ? 0.740 -15.974 7.473 1.00 87.62 82 LYS A C 1
ATOM 644 O O . LYS A 1 82 ? 1.415 -16.619 6.677 1.00 87.62 82 LYS A O 1
ATOM 649 N N . GLU A 1 83 ? -0.592 -15.959 7.421 1.00 94.00 83 GLU A N 1
ATOM 650 C CA . GLU A 1 83 ? -1.336 -16.514 6.287 1.00 94.00 83 GLU A CA 1
ATOM 651 C C . GLU A 1 83 ? -0.980 -15.747 5.007 1.00 94.00 83 GLU A C 1
ATOM 653 O O . GLU A 1 83 ? -0.889 -14.517 5.004 1.00 94.00 83 GLU A O 1
ATOM 658 N N . GLU A 1 84 ? -0.774 -16.473 3.909 1.00 96.06 84 GLU A N 1
ATOM 659 C CA . GLU A 1 84 ? -0.524 -15.860 2.608 1.00 96.06 84 GLU A CA 1
ATOM 660 C C . GLU A 1 84 ? -1.731 -15.032 2.153 1.00 96.06 84 GLU A C 1
ATOM 662 O O . GLU A 1 84 ? -2.874 -15.495 2.214 1.00 96.06 84 GLU A O 1
ATOM 667 N N . THR A 1 85 ? -1.483 -13.842 1.597 1.00 96.81 85 THR A N 1
ATOM 668 C CA . THR A 1 85 ? -2.538 -12.962 1.067 1.00 96.81 85 THR A CA 1
ATOM 669 C C . THR A 1 85 ? -3.422 -13.670 0.037 1.00 96.81 85 THR A C 1
ATOM 671 O O . THR A 1 85 ? -4.637 -13.493 0.048 1.00 96.81 85 THR A O 1
ATOM 674 N N . SER A 1 86 ? -2.842 -14.518 -0.816 1.00 96.81 86 SER A N 1
ATOM 675 C CA . SER A 1 86 ? -3.571 -15.304 -1.821 1.00 96.81 86 SER A CA 1
ATOM 676 C C . SER A 1 86 ? -4.549 -16.304 -1.189 1.00 96.81 86 SER A C 1
ATOM 678 O O . SER A 1 86 ? -5.681 -16.462 -1.651 1.00 96.81 86 SER A O 1
ATOM 680 N N . SER A 1 87 ? -4.133 -16.969 -0.113 1.00 97.81 87 SER A N 1
ATOM 681 C CA . SER A 1 87 ? -4.945 -17.939 0.618 1.00 97.81 87 SER A CA 1
ATOM 682 C C . SER A 1 87 ? -6.060 -17.246 1.402 1.00 97.81 87 SER A C 1
ATOM 684 O O . SER A 1 87 ? -7.218 -17.649 1.278 1.00 97.81 87 SER A O 1
ATOM 686 N N . ALA A 1 88 ? -5.747 -16.138 2.081 1.00 97.38 88 ALA A N 1
ATOM 687 C CA . ALA A 1 88 ? -6.736 -15.316 2.771 1.00 97.38 88 ALA A CA 1
ATOM 688 C C . ALA A 1 88 ? -7.789 -14.744 1.800 1.00 97.38 88 ALA A C 1
ATOM 690 O O . ALA A 1 88 ? -8.982 -14.791 2.096 1.00 97.38 88 ALA A O 1
ATOM 691 N N . ALA A 1 89 ? -7.367 -14.275 0.619 1.00 96.81 89 ALA A N 1
ATOM 692 C CA . ALA A 1 89 ? -8.257 -13.749 -0.417 1.00 96.81 89 ALA A CA 1
ATOM 693 C C . ALA A 1 89 ? -9.213 -14.812 -0.972 1.00 96.81 89 ALA A C 1
ATOM 695 O O . ALA A 1 89 ? -10.417 -14.581 -1.061 1.00 96.81 89 ALA A O 1
ATOM 696 N N . ARG A 1 90 ? -8.701 -16.009 -1.296 1.00 96.50 90 ARG A N 1
ATOM 697 C CA . ARG A 1 90 ? -9.547 -17.126 -1.752 1.00 96.50 90 ARG A CA 1
ATOM 698 C C . ARG A 1 90 ? -10.571 -17.517 -0.694 1.00 96.50 90 ARG A C 1
ATOM 700 O O . ARG A 1 90 ? -11.743 -17.690 -1.011 1.00 96.50 90 ARG A O 1
ATOM 707 N N . ARG A 1 91 ? -10.134 -17.624 0.563 1.00 97.00 91 ARG A N 1
ATOM 708 C CA . ARG A 1 91 ? -10.986 -17.998 1.697 1.00 97.00 91 ARG A CA 1
ATOM 709 C C . ARG A 1 91 ? -12.084 -16.969 1.970 1.00 97.00 91 ARG A C 1
ATOM 711 O O . ARG A 1 91 ? -13.183 -17.360 2.349 1.00 97.00 91 ARG A O 1
ATOM 718 N N . SER A 1 92 ? -11.808 -15.680 1.776 1.00 96.06 92 SER A N 1
ATOM 719 C CA . SER A 1 92 ? -12.799 -14.610 1.944 1.00 96.06 92 SER A CA 1
ATOM 720 C C . SER A 1 92 ? -13.692 -14.393 0.719 1.00 96.06 92 SER A C 1
ATOM 722 O O . SER A 1 92 ? -14.620 -13.590 0.783 1.00 96.06 92 SER A O 1
ATOM 724 N N . GLY A 1 93 ? -13.434 -15.090 -0.394 1.00 95.38 93 GLY A N 1
ATOM 725 C CA . GLY A 1 93 ? -14.144 -14.878 -1.655 1.00 95.38 93 GLY A CA 1
ATOM 726 C C . GLY A 1 93 ? -13.805 -13.545 -2.329 1.00 95.38 93 GLY A C 1
ATOM 727 O O . GLY A 1 93 ? -14.581 -13.059 -3.153 1.00 95.38 93 GLY A O 1
ATOM 728 N N . ALA A 1 94 ? -12.669 -12.933 -1.982 1.00 95.88 94 ALA A N 1
ATOM 729 C CA . ALA A 1 94 ? -12.208 -11.708 -2.614 1.00 95.88 94 ALA A CA 1
ATOM 730 C C . ALA A 1 94 ? -11.758 -11.979 -4.058 1.00 95.88 94 ALA A C 1
ATOM 732 O O . ALA A 1 94 ? -11.043 -12.940 -4.337 1.00 95.88 94 ALA A O 1
ATOM 733 N N . VAL A 1 95 ? -12.146 -11.094 -4.979 1.00 94.06 95 VAL A N 1
ATOM 734 C CA . VAL A 1 95 ? -11.711 -11.155 -6.389 1.00 94.06 95 VAL A CA 1
ATOM 735 C C . VAL A 1 95 ? -10.235 -10.784 -6.561 1.00 94.06 95 VAL A C 1
ATOM 737 O O . VAL A 1 95 ? -9.592 -11.211 -7.514 1.00 94.06 95 VAL A O 1
ATOM 740 N N . ALA A 1 96 ? -9.712 -9.981 -5.636 1.00 94.81 96 ALA A N 1
ATOM 741 C CA . ALA A 1 96 ? -8.353 -9.470 -5.601 1.00 94.81 96 ALA A CA 1
ATOM 742 C C . ALA A 1 96 ? -8.001 -9.064 -4.165 1.00 94.81 96 ALA A C 1
ATOM 744 O O . ALA A 1 96 ? -8.881 -8.677 -3.394 1.00 94.81 96 ALA A O 1
ATOM 745 N N . ALA A 1 97 ? -6.718 -9.118 -3.818 1.00 97.31 97 ALA A N 1
ATOM 746 C CA . ALA A 1 97 ? -6.202 -8.615 -2.552 1.00 97.31 97 ALA A CA 1
ATOM 747 C C . ALA A 1 97 ? -4.735 -8.204 -2.696 1.00 97.31 97 ALA A C 1
ATOM 749 O O . ALA A 1 97 ? -4.014 -8.727 -3.543 1.00 97.31 97 ALA A O 1
ATOM 750 N N . ILE A 1 98 ? -4.296 -7.308 -1.817 1.00 98.25 98 ILE A N 1
ATOM 751 C CA . ILE A 1 98 ? -2.893 -6.943 -1.621 1.00 98.25 98 ILE A CA 1
ATOM 752 C C . ILE A 1 98 ? -2.576 -7.032 -0.127 1.00 98.25 98 ILE A C 1
ATOM 754 O O . ILE A 1 98 ? -3.480 -6.917 0.705 1.00 98.25 98 ILE A O 1
ATOM 758 N N . ASN A 1 99 ? -1.316 -7.280 0.232 1.00 96.69 99 ASN A N 1
ATOM 759 C CA . ASN A 1 99 ? -0.910 -7.272 1.635 1.00 96.69 99 ASN A CA 1
ATOM 760 C C . ASN A 1 99 ? -1.187 -5.896 2.265 1.00 96.69 99 ASN A C 1
ATOM 762 O O . ASN A 1 99 ? -1.046 -4.864 1.613 1.00 96.69 99 ASN A O 1
ATOM 766 N N . GLY A 1 100 ? -1.594 -5.910 3.535 1.00 95.44 100 GLY A N 1
ATOM 767 C CA . GLY A 1 100 ? -2.026 -4.718 4.259 1.00 95.44 100 GLY A CA 1
ATOM 768 C C . GLY A 1 100 ? -0.873 -3.933 4.885 1.00 95.44 100 GLY A C 1
ATOM 769 O O . GLY A 1 100 ? 0.023 -3.447 4.200 1.00 95.44 100 GLY A O 1
ATOM 770 N N . SER A 1 101 ? -0.925 -3.779 6.206 1.00 95.75 101 SER A N 1
ATOM 771 C CA . SER A 1 101 ? 0.022 -2.951 6.955 1.00 95.75 101 SER A CA 1
ATOM 772 C C . SER A 1 101 ? 1.170 -3.751 7.576 1.00 95.75 101 SER A C 1
ATOM 774 O O . SER A 1 101 ? 1.310 -4.960 7.375 1.00 95.75 101 SER A O 1
ATOM 776 N N . TYR A 1 102 ? 2.019 -3.051 8.319 1.00 95.44 102 TYR A N 1
ATOM 777 C CA . TYR A 1 102 ? 3.162 -3.612 9.014 1.00 95.44 102 TYR A CA 1
ATOM 778 C C . TYR A 1 102 ? 2.740 -4.477 10.206 1.00 95.44 102 TYR A C 1
ATOM 780 O O . TYR A 1 102 ? 1.783 -4.172 10.920 1.00 95.44 102 TYR A O 1
ATOM 788 N N . PHE A 1 103 ? 3.501 -5.541 10.450 1.00 94.06 103 PHE A N 1
ATOM 789 C CA . PHE A 1 103 ? 3.286 -6.470 11.555 1.00 94.06 103 PHE A CA 1
ATOM 790 C C . PHE A 1 103 ? 4.627 -6.906 12.159 1.00 94.06 103 PHE A C 1
ATOM 792 O O . PHE A 1 103 ? 5.665 -6.885 11.491 1.00 94.06 103 PHE A O 1
ATOM 799 N N . ASP A 1 104 ? 4.618 -7.310 13.427 1.00 92.38 104 ASP A N 1
ATOM 800 C CA . ASP A 1 104 ? 5.773 -7.938 14.066 1.00 92.38 104 ASP A CA 1
ATOM 801 C C . ASP A 1 104 ? 5.975 -9.327 13.448 1.00 92.38 104 ASP A C 1
ATOM 803 O O . ASP A 1 104 ? 5.141 -10.213 13.598 1.00 92.38 104 ASP A O 1
ATOM 807 N N . ILE A 1 105 ? 7.085 -9.552 12.745 1.00 89.44 105 ILE A N 1
ATOM 808 C CA . ILE A 1 105 ? 7.327 -10.818 12.030 1.00 89.44 105 ILE A CA 1
ATOM 809 C C . ILE A 1 105 ? 7.472 -12.009 12.991 1.00 89.44 105 ILE A C 1
ATOM 811 O O . ILE A 1 105 ? 7.135 -13.142 12.632 1.00 89.44 105 ILE A O 1
ATOM 815 N N . LYS A 1 106 ? 7.959 -11.793 14.218 1.00 90.19 106 LYS A N 1
ATOM 816 C CA . LYS A 1 106 ? 8.098 -12.866 15.209 1.00 90.19 106 LYS A CA 1
ATOM 817 C C . LYS A 1 106 ? 6.720 -13.262 15.724 1.00 90.19 106 LYS A C 1
ATOM 819 O O . LYS A 1 106 ? 6.355 -14.433 15.604 1.00 90.19 106 LYS A O 1
ATOM 824 N N . GLN A 1 107 ? 5.959 -12.283 16.207 1.00 87.81 107 GLN A N 1
ATOM 825 C CA . GLN A 1 107 ? 4.669 -12.476 16.879 1.00 87.81 107 GLN A CA 1
ATOM 826 C C . GLN A 1 107 ? 3.500 -12.663 15.902 1.00 87.81 107 GLN A C 1
ATOM 828 O O . GLN A 1 107 ? 2.516 -13.318 16.223 1.00 87.81 107 GLN A O 1
ATOM 833 N N . GLY A 1 108 ? 3.621 -12.134 14.686 1.00 86.50 108 GLY A N 1
ATOM 834 C CA . GLY A 1 108 ? 2.579 -12.132 13.663 1.00 86.50 108 GLY A CA 1
ATOM 835 C C . GLY A 1 108 ? 1.427 -11.157 13.937 1.00 86.50 108 GLY A C 1
ATOM 836 O O . GLY A 1 108 ? 0.378 -11.282 13.312 1.00 86.50 108 GLY A O 1
ATOM 837 N N . THR A 1 109 ? 1.604 -10.216 14.866 1.00 87.38 109 THR A N 1
ATOM 838 C CA . THR A 1 109 ? 0.595 -9.230 15.283 1.00 87.38 109 THR A CA 1
ATOM 839 C C . THR A 1 109 ? 0.773 -7.910 14.542 1.00 87.38 109 THR A C 1
ATOM 841 O O . THR A 1 109 ? 1.902 -7.541 14.211 1.00 87.38 109 THR A O 1
ATOM 844 N N . SER A 1 110 ? -0.321 -7.179 14.303 1.00 92.12 110 SER A N 1
ATOM 845 C CA . SER A 1 110 ? -0.240 -5.824 13.744 1.00 92.12 110 SER A CA 1
ATOM 846 C C . SER A 1 110 ? 0.612 -4.927 14.651 1.00 92.12 110 SER A C 1
ATOM 848 O O . SER A 1 110 ? 0.755 -5.162 15.847 1.00 92.12 110 SER A O 1
ATOM 850 N N . ILE A 1 111 ? 1.239 -3.919 14.053 1.00 95.06 111 ILE A N 1
ATOM 851 C CA . ILE A 1 111 ? 1.928 -2.840 14.783 1.00 95.06 111 ILE A CA 1
ATOM 852 C C . ILE A 1 111 ? 1.445 -1.463 14.329 1.00 95.06 111 ILE A C 1
ATOM 854 O O . ILE A 1 111 ? 2.067 -0.442 14.625 1.00 95.06 111 ILE A O 1
ATOM 858 N N . CYS A 1 112 ? 0.349 -1.435 13.581 1.00 96.94 112 CYS A N 1
ATOM 859 C CA . CYS A 1 112 ? -0.297 -0.235 13.083 1.00 96.94 112 CYS A CA 1
ATOM 860 C C . CYS A 1 112 ? -1.719 -0.174 13.619 1.00 96.94 112 CYS A C 1
ATOM 862 O O . CYS A 1 112 ? -2.351 -1.211 13.834 1.00 96.94 112 CYS A O 1
ATOM 864 N N . TYR A 1 113 ? -2.230 1.044 13.798 1.00 97.56 113 TYR A N 1
ATOM 865 C CA . TYR A 1 113 ? -3.616 1.220 14.197 1.00 97.56 113 TYR A CA 1
ATOM 866 C C . TYR A 1 113 ? -4.558 0.552 13.197 1.00 97.56 113 TYR A C 1
ATOM 868 O O . TYR A 1 113 ? -4.528 0.827 11.993 1.00 97.56 113 TYR A O 1
ATOM 876 N N . LEU A 1 114 ? -5.394 -0.327 13.733 1.00 97.25 114 LEU A N 1
ATOM 877 C CA . LEU A 1 114 ? -6.406 -1.058 12.998 1.00 97.25 114 LEU A CA 1
ATOM 878 C C . LEU A 1 114 ? -7.717 -0.927 13.752 1.00 97.25 114 LEU A C 1
ATOM 880 O O . LEU A 1 114 ? -7.847 -1.369 14.893 1.00 97.25 114 LEU A O 1
ATOM 884 N N . ARG A 1 115 ? -8.704 -0.356 13.076 1.00 97.44 115 ARG A N 1
ATOM 885 C CA . ARG A 1 115 ? -10.099 -0.376 13.487 1.00 97.44 115 ARG A CA 1
ATOM 886 C C . ARG A 1 115 ? -10.882 -1.195 12.475 1.00 97.44 115 ARG A C 1
ATOM 888 O O . ARG A 1 115 ? -10.832 -0.881 11.290 1.00 97.44 115 ARG A O 1
ATOM 895 N N . LYS A 1 116 ? -11.604 -2.218 12.920 1.00 96.69 116 LYS A N 1
ATOM 896 C CA . LYS A 1 116 ? -12.455 -3.052 12.066 1.00 96.69 116 LYS A CA 1
ATOM 897 C C . LYS A 1 116 ? -13.888 -2.972 12.565 1.00 96.69 116 LYS A C 1
ATOM 899 O O . LYS A 1 116 ? -14.155 -3.254 13.728 1.00 96.69 116 LYS A O 1
ATOM 904 N N . ASP A 1 117 ? -14.779 -2.526 11.686 1.00 95.38 117 ASP A N 1
ATOM 905 C CA . ASP A 1 117 ? -16.221 -2.398 11.927 1.00 95.38 117 ASP A CA 1
ATOM 906 C C . ASP A 1 117 ? -16.550 -1.676 13.247 1.00 95.38 117 ASP A C 1
ATOM 908 O O . ASP A 1 117 ? -17.326 -2.140 14.077 1.00 95.38 117 ASP A O 1
ATOM 912 N N . GLY A 1 118 ? -15.907 -0.524 13.458 1.00 93.94 118 GLY A N 1
ATOM 913 C CA . GLY A 1 118 ? -16.090 0.309 14.649 1.00 93.94 118 GLY A CA 1
ATOM 914 C C . GLY A 1 118 ? -15.277 -0.116 15.878 1.00 93.94 118 GLY A C 1
ATOM 915 O O . GLY A 1 118 ? -15.134 0.698 16.795 1.00 93.94 118 GLY A O 1
ATOM 916 N N . VAL A 1 119 ? -14.661 -1.301 15.883 1.00 94.81 119 VAL A N 1
ATOM 917 C CA . VAL A 1 119 ? -13.872 -1.832 17.008 1.00 94.81 119 VAL A CA 1
ATOM 918 C C . VAL A 1 119 ? -12.379 -1.603 16.787 1.00 94.81 119 VAL A C 1
ATOM 920 O O . VAL A 1 119 ? -11.841 -1.940 15.735 1.00 94.81 119 VAL A O 1
ATOM 923 N N . VAL A 1 120 ? -11.693 -1.030 17.780 1.00 95.69 120 VAL A N 1
ATOM 924 C CA . VAL A 1 120 ? -10.226 -0.911 17.761 1.00 95.69 120 VAL A CA 1
ATOM 925 C C . VAL A 1 120 ? -9.624 -2.286 18.034 1.00 95.69 120 VAL A C 1
ATOM 927 O O . VAL A 1 120 ? -9.861 -2.866 19.090 1.00 95.69 120 VAL A O 1
ATOM 930 N N . VAL A 1 121 ? -8.863 -2.794 17.070 1.00 95.44 121 VAL A N 1
ATOM 931 C CA . VAL A 1 121 ? -8.179 -4.090 17.133 1.00 95.44 121 VAL A CA 1
ATOM 932 C C . VAL A 1 121 ? -6.727 -3.909 17.554 1.00 95.44 121 VAL A C 1
ATOM 934 O O . VAL A 1 121 ? -6.224 -4.699 18.345 1.00 95.44 121 VAL A O 1
ATOM 937 N N . ASP A 1 122 ? -6.065 -2.868 17.045 1.00 95.75 122 ASP A N 1
ATOM 938 C CA . ASP A 1 122 ? -4.662 -2.587 17.346 1.00 95.75 122 ASP A CA 1
ATOM 939 C C . ASP A 1 122 ? -4.365 -1.079 17.303 1.00 95.75 122 ASP A C 1
ATOM 941 O O . ASP A 1 122 ? -5.141 -0.292 16.754 1.00 95.75 122 ASP A O 1
ATOM 945 N N . THR A 1 123 ? -3.232 -0.673 17.874 1.00 95.56 123 THR A N 1
ATOM 946 C CA . THR A 1 123 ? -2.742 0.711 17.932 1.00 95.56 123 THR A CA 1
ATOM 947 C C . THR A 1 123 ? -1.310 0.787 17.419 1.00 95.56 123 THR A C 1
ATOM 949 O O . THR A 1 123 ? -0.538 -0.154 17.563 1.00 95.56 123 THR A O 1
ATOM 952 N N . THR A 1 124 ? -0.906 1.916 16.834 1.00 96.19 124 THR A N 1
ATOM 953 C CA . THR A 1 124 ? 0.426 2.005 16.214 1.00 96.19 124 THR A CA 1
ATOM 954 C C . THR A 1 124 ? 1.535 1.856 17.259 1.00 96.19 124 THR A C 1
ATOM 956 O O . THR A 1 124 ? 1.618 2.656 18.194 1.00 96.19 124 THR A O 1
ATOM 959 N N . ALA A 1 125 ? 2.412 0.869 17.111 1.00 94.25 125 ALA A N 1
ATOM 960 C CA . ALA A 1 125 ? 3.551 0.694 18.000 1.00 94.25 125 ALA A CA 1
ATOM 961 C C . ALA A 1 125 ? 4.522 1.882 17.888 1.00 94.25 125 ALA A C 1
ATOM 963 O O . ALA A 1 125 ? 4.550 2.602 16.890 1.00 94.25 125 ALA A O 1
ATOM 964 N N . THR A 1 126 ? 5.343 2.097 18.912 1.00 91.06 126 THR A N 1
ATOM 965 C CA . THR A 1 126 ? 6.450 3.058 18.832 1.00 91.06 126 THR A CA 1
ATOM 966 C C . THR A 1 126 ? 7.612 2.465 18.028 1.00 91.06 126 THR A C 1
ATOM 968 O O . THR A 1 126 ? 7.821 1.254 18.015 1.00 91.06 126 THR A O 1
ATOM 971 N N . GLY A 1 127 ? 8.393 3.311 17.350 1.00 89.75 127 GLY A N 1
ATOM 972 C CA . GLY A 1 127 ? 9.623 2.896 16.664 1.00 89.75 127 GLY A CA 1
ATOM 973 C C . GLY A 1 127 ? 9.714 3.392 15.224 1.00 89.75 127 GLY A C 1
ATOM 974 O O . GLY A 1 127 ? 8.992 4.290 14.811 1.00 89.75 127 GLY A O 1
ATOM 975 N N . VAL A 1 128 ? 10.613 2.803 14.432 1.00 87.25 128 VAL A N 1
ATOM 976 C CA . VAL A 1 128 ? 10.870 3.245 13.047 1.00 87.25 128 VAL A CA 1
ATOM 977 C C . VAL A 1 128 ? 9.592 3.265 12.209 1.00 87.25 128 VAL A C 1
ATOM 979 O O . VAL A 1 128 ? 9.318 4.254 11.530 1.00 87.25 128 VAL A O 1
ATOM 982 N N . LEU A 1 129 ? 8.779 2.212 12.295 1.00 90.38 129 LEU A N 1
ATOM 983 C CA . LEU A 1 129 ? 7.568 2.085 11.484 1.00 90.38 129 LEU A CA 1
ATOM 984 C C . LEU A 1 129 ? 6.461 3.062 11.903 1.00 90.38 129 LEU A C 1
ATOM 986 O O . LEU A 1 129 ? 5.620 3.420 11.081 1.00 90.38 129 LEU A O 1
ATOM 990 N N . SER A 1 130 ? 6.518 3.603 13.124 1.00 90.62 130 SER A N 1
ATOM 991 C CA . SER A 1 130 ? 5.608 4.668 13.551 1.00 90.62 130 SER A CA 1
ATOM 992 C C . SER A 1 130 ? 5.854 5.973 12.788 1.00 90.62 130 SER A C 1
ATOM 994 O O . SER A 1 130 ? 4.929 6.754 12.608 1.00 90.62 130 SER A O 1
ATOM 996 N N . THR A 1 131 ? 7.085 6.213 12.316 1.00 91.69 131 THR A N 1
ATOM 997 C CA . THR A 1 131 ? 7.440 7.432 11.558 1.00 91.69 131 THR A CA 1
ATOM 998 C C . THR A 1 131 ? 6.915 7.420 10.124 1.00 91.69 131 THR A C 1
ATOM 1000 O O . THR A 1 131 ? 6.803 8.472 9.505 1.00 91.69 131 THR A O 1
ATOM 1003 N N . VAL A 1 132 ? 6.587 6.235 9.603 1.00 94.69 132 VAL A N 1
ATOM 1004 C CA . VAL A 1 132 ? 6.032 6.047 8.255 1.00 94.69 132 VAL A CA 1
ATOM 1005 C C . VAL A 1 132 ? 4.551 5.672 8.287 1.00 94.69 132 VAL A C 1
ATOM 1007 O O . VAL A 1 132 ? 3.934 5.569 7.239 1.00 94.69 132 VAL A O 1
ATOM 1010 N N . SER A 1 133 ? 3.966 5.494 9.476 1.00 96.44 133 SER A N 1
ATOM 1011 C CA . SER A 1 133 ? 2.544 5.187 9.681 1.00 96.44 133 SER A CA 1
ATOM 1012 C C . SER A 1 133 ? 1.701 6.470 9.703 1.00 96.44 133 SER A C 1
ATOM 1014 O O . SER A 1 133 ? 1.114 6.821 10.727 1.00 96.44 133 SER A O 1
ATOM 1016 N N . ASN A 1 134 ? 1.719 7.219 8.598 1.00 96.75 134 ASN A N 1
ATOM 1017 C CA . ASN A 1 134 ? 1.123 8.559 8.487 1.00 96.75 134 ASN A CA 1
ATOM 1018 C C . ASN A 1 134 ? 0.009 8.673 7.425 1.00 96.75 134 ASN A C 1
ATOM 1020 O O . ASN A 1 134 ? -0.470 9.773 7.143 1.00 96.75 134 ASN A O 1
ATOM 1024 N N . GLY A 1 135 ? -0.413 7.547 6.846 1.00 97.88 135 GLY A N 1
ATOM 1025 C CA . GLY A 1 135 ? -1.593 7.445 5.992 1.00 97.88 135 GLY A CA 1
ATOM 1026 C C . GLY A 1 135 ? -2.489 6.298 6.438 1.00 97.88 135 GLY A C 1
ATOM 1027 O O . GLY A 1 135 ? -2.052 5.397 7.153 1.00 97.88 135 GLY A O 1
ATOM 1028 N N . ALA A 1 136 ? -3.746 6.300 6.016 1.00 98.19 136 ALA A N 1
ATOM 1029 C CA . ALA A 1 136 ? -4.654 5.200 6.302 1.00 98.19 136 ALA A CA 1
ATOM 1030 C C . ALA A 1 136 ? -5.588 4.912 5.134 1.00 98.19 136 ALA A C 1
ATOM 1032 O O . ALA A 1 136 ? -6.082 5.828 4.477 1.00 98.19 136 ALA A O 1
ATOM 1033 N N . VAL A 1 137 ? -5.870 3.626 4.934 1.00 98.44 137 VAL A N 1
ATOM 1034 C CA . VAL A 1 137 ? -7.017 3.182 4.144 1.00 98.44 137 VAL A CA 1
ATOM 1035 C C . VAL A 1 137 ? -8.231 3.206 5.059 1.00 98.44 137 VAL A C 1
ATOM 1037 O O . VAL A 1 137 ? -8.256 2.519 6.082 1.00 98.44 137 VAL A O 1
ATOM 1040 N N . LYS A 1 138 ? -9.241 3.986 4.689 1.00 98.19 138 LYS A N 1
ATOM 1041 C CA . LYS A 1 138 ? -10.535 4.035 5.364 1.00 98.19 138 LYS A CA 1
ATOM 1042 C C . LYS A 1 138 ? -11.574 3.350 4.488 1.00 98.19 138 LYS A C 1
ATOM 1044 O O . LYS A 1 138 ? -11.722 3.686 3.320 1.00 98.19 138 LYS A O 1
ATOM 1049 N N . ILE A 1 139 ? -12.311 2.411 5.066 1.00 98.00 139 ILE A N 1
ATOM 1050 C CA . ILE A 1 139 ? -13.443 1.753 4.424 1.00 98.00 139 ILE A CA 1
ATOM 1051 C C . ILE A 1 139 ? -14.725 2.171 5.137 1.00 98.00 139 ILE A C 1
ATOM 1053 O O . ILE A 1 139 ? -14.894 1.890 6.323 1.00 98.00 139 ILE A O 1
ATOM 1057 N N . ASP A 1 140 ? -15.651 2.793 4.411 1.00 96.44 140 ASP A N 1
ATOM 1058 C CA . ASP A 1 140 ? -16.999 3.087 4.904 1.00 96.44 140 ASP A CA 1
ATOM 1059 C C . ASP A 1 140 ? -18.055 2.581 3.919 1.00 96.44 140 ASP A C 1
ATOM 1061 O O . ASP A 1 140 ? -18.013 2.870 2.723 1.00 96.44 140 ASP A O 1
ATOM 1065 N N . LYS A 1 141 ? -18.986 1.758 4.411 1.00 95.25 141 LYS A N 1
ATOM 1066 C CA . LYS A 1 141 ? -20.037 1.093 3.613 1.00 95.25 141 LYS A CA 1
ATOM 1067 C C . LYS A 1 141 ? -19.517 0.365 2.359 1.00 95.25 141 LYS A C 1
ATOM 1069 O O . LYS A 1 141 ? -20.274 0.096 1.429 1.00 95.25 141 LYS A O 1
ATOM 1074 N N . GLY A 1 142 ? -18.256 -0.069 2.370 1.00 95.94 142 GLY A N 1
ATOM 1075 C CA . GLY A 1 142 ? -17.590 -0.755 1.257 1.00 95.94 142 GLY A CA 1
ATOM 1076 C C . GLY A 1 142 ? -16.920 0.175 0.242 1.00 95.94 142 GLY A C 1
ATOM 1077 O O . GLY A 1 142 ? -16.419 -0.313 -0.767 1.00 95.94 142 GLY A O 1
ATOM 1078 N N . LYS A 1 143 ? -16.903 1.489 0.489 1.00 96.94 143 LYS A N 1
ATOM 1079 C CA . LYS A 1 143 ? -16.140 2.469 -0.290 1.00 96.94 143 LYS A CA 1
ATOM 1080 C C . LYS A 1 143 ? -14.777 2.683 0.348 1.00 96.94 143 LYS A C 1
ATOM 1082 O O . LYS A 1 143 ? -14.699 2.823 1.567 1.00 96.94 143 LYS A O 1
ATOM 1087 N N . LEU A 1 144 ? -13.742 2.715 -0.483 1.00 97.81 144 LEU A N 1
ATOM 1088 C CA . LEU A 1 144 ? -12.374 2.991 -0.068 1.00 97.81 144 LEU A CA 1
ATOM 1089 C C . LEU A 1 144 ? -12.077 4.486 -0.156 1.00 97.81 144 LEU A C 1
ATOM 1091 O O . LEU A 1 144 ? -12.429 5.131 -1.139 1.00 97.81 144 LEU A O 1
ATOM 1095 N N . ASP A 1 145 ? -11.390 4.993 0.858 1.00 97.81 145 ASP A N 1
ATOM 1096 C CA . ASP A 1 145 ? -10.811 6.328 0.912 1.00 97.81 145 ASP A CA 1
ATOM 1097 C C . ASP A 1 145 ? -9.376 6.259 1.465 1.00 97.81 145 ASP A C 1
ATOM 1099 O O . ASP A 1 145 ? -9.013 5.302 2.161 1.00 97.81 145 ASP A O 1
ATOM 1103 N N . ILE A 1 146 ? -8.558 7.264 1.152 1.00 98.44 146 ILE A N 1
ATOM 1104 C CA . ILE A 1 146 ? -7.183 7.400 1.645 1.00 98.44 146 ILE A CA 1
ATOM 1105 C C . ILE A 1 146 ? -7.078 8.714 2.411 1.00 98.44 146 ILE A C 1
ATOM 1107 O O . ILE A 1 146 ? -7.273 9.788 1.850 1.00 98.44 146 ILE A O 1
ATOM 1111 N N . ILE A 1 147 ? -6.727 8.631 3.693 1.00 97.56 147 ILE A N 1
ATOM 1112 C CA . ILE A 1 147 ? -6.647 9.792 4.586 1.00 97.56 147 ILE A CA 1
ATOM 1113 C C . ILE A 1 147 ? -5.249 9.942 5.184 1.00 97.56 147 ILE A C 1
ATOM 1115 O O . ILE A 1 147 ? -4.522 8.963 5.366 1.00 97.56 147 ILE A O 1
ATOM 1119 N N . ALA A 1 148 ? -4.880 11.175 5.529 1.00 97.62 148 ALA A N 1
ATOM 1120 C CA . ALA A 1 148 ? -3.735 11.425 6.398 1.00 97.62 148 ALA A CA 1
ATOM 1121 C C . ALA A 1 148 ? -4.008 10.897 7.811 1.00 97.62 148 ALA A C 1
ATOM 1123 O O . ALA A 1 148 ? -5.149 10.899 8.273 1.00 97.62 148 ALA A O 1
ATOM 1124 N N . TRP A 1 149 ? -2.949 10.465 8.494 1.00 97.25 149 TRP A N 1
ATOM 1125 C CA . TRP A 1 149 ? -3.041 9.927 9.844 1.00 97.25 149 TRP A CA 1
ATOM 1126 C C . TRP A 1 149 ? -1.905 10.422 10.734 1.00 97.25 149 TRP A C 1
ATOM 1128 O O . TRP A 1 149 ? -0.753 10.539 10.312 1.00 97.25 149 TRP A O 1
ATOM 1138 N N . LYS A 1 150 ? -2.220 10.677 12.000 1.00 94.69 150 LYS A N 1
ATOM 1139 C CA . LYS A 1 150 ? -1.271 10.969 13.072 1.00 94.69 150 LYS A CA 1
ATOM 1140 C C . LYS A 1 150 ? -1.563 10.073 14.262 1.00 94.69 150 LYS A C 1
ATOM 1142 O O . LYS A 1 150 ? -2.701 9.714 14.539 1.00 94.69 150 LYS A O 1
ATOM 1147 N N . LYS A 1 151 ? -0.532 9.778 15.055 1.00 92.25 151 LYS A N 1
ATOM 1148 C CA . LYS A 1 151 ? -0.675 8.956 16.268 1.00 92.25 151 LYS A CA 1
ATOM 1149 C C . LYS A 1 151 ? -1.724 9.510 17.245 1.00 92.25 151 LYS A C 1
ATOM 1151 O O . LYS A 1 151 ? -2.361 8.739 17.956 1.00 92.25 151 LYS A O 1
ATOM 1156 N N . GLN A 1 152 ? -1.904 10.832 17.300 1.00 93.75 152 GLN A N 1
ATOM 1157 C CA . GLN A 1 152 ? -2.923 11.466 18.141 1.00 93.75 152 GLN A CA 1
ATOM 1158 C C . GLN A 1 152 ? -4.353 11.139 17.683 1.00 93.75 152 GLN A C 1
ATOM 1160 O O . GLN A 1 152 ? -5.233 11.038 18.539 1.00 93.75 152 GLN A O 1
ATOM 1165 N N . ASP A 1 153 ? -4.562 10.900 16.385 1.00 95.94 153 ASP A N 1
ATOM 1166 C CA . ASP A 1 153 ? -5.879 10.627 15.803 1.00 95.94 153 ASP A CA 1
ATOM 1167 C C . ASP A 1 153 ? -6.469 9.316 16.333 1.00 95.94 153 ASP A C 1
ATOM 1169 O O . ASP A 1 153 ? -7.682 9.176 16.424 1.00 95.94 153 ASP A O 1
ATOM 1173 N N . GLU A 1 154 ? -5.635 8.374 16.789 1.00 95.31 154 GLU A N 1
ATOM 1174 C CA . GLU A 1 154 ? -6.099 7.131 17.419 1.00 95.31 154 GLU A CA 1
ATOM 1175 C C . GLU A 1 154 ? -6.971 7.381 18.657 1.00 95.31 154 GLU A C 1
ATOM 1177 O O . GLU A 1 154 ? -7.875 6.597 18.942 1.00 95.31 154 GLU A O 1
ATOM 1182 N N . LYS A 1 155 ? -6.713 8.475 19.389 1.00 92.50 155 LYS A N 1
ATOM 1183 C CA . LYS A 1 155 ? -7.455 8.845 20.605 1.00 92.50 155 LYS A CA 1
ATOM 1184 C C . LYS A 1 155 ? -8.740 9.608 20.301 1.00 92.50 155 LYS A C 1
ATOM 1186 O O . LYS A 1 155 ? -9.656 9.595 21.115 1.00 92.50 155 LYS A O 1
ATOM 1191 N N . THR A 1 156 ? -8.785 10.293 19.163 1.00 91.88 156 THR A N 1
ATOM 1192 C CA . THR A 1 156 ? -9.894 11.165 18.753 1.00 91.88 156 THR A CA 1
ATOM 1193 C C . THR A 1 156 ? -10.679 10.590 17.577 1.00 91.88 156 THR A C 1
ATOM 1195 O O . THR A 1 156 ? -11.533 11.269 17.020 1.00 91.88 156 THR A O 1
ATOM 1198 N N . CYS A 1 157 ? -10.400 9.352 17.162 1.00 90.38 157 CYS A N 1
ATOM 1199 C CA . CYS A 1 157 ? -11.095 8.706 16.059 1.00 90.38 157 CYS A CA 1
ATOM 1200 C C . CYS A 1 157 ? -12.551 8.404 16.445 1.00 90.38 157 CYS A C 1
ATOM 1202 O O . CYS A 1 157 ? -12.852 7.422 17.130 1.00 90.38 157 CYS A O 1
ATOM 1204 N N . GLU A 1 158 ? -13.475 9.222 15.948 1.00 85.19 158 GLU A N 1
ATOM 1205 C CA . GLU A 1 158 ? -14.913 9.095 16.219 1.00 85.19 158 GLU A CA 1
ATOM 1206 C C . GLU A 1 158 ? -15.645 8.140 15.265 1.00 85.19 158 GLU A C 1
ATOM 1208 O O . GLU A 1 158 ? -16.867 8.019 15.334 1.00 85.19 158 GLU A O 1
ATOM 1213 N N . GLN A 1 159 ? -14.936 7.463 14.355 1.00 84.75 159 GLN A N 1
ATOM 1214 C CA . GLN A 1 159 ? -15.563 6.608 13.347 1.00 84.75 159 GLN A CA 1
ATOM 1215 C C . GLN A 1 159 ? -16.330 5.443 13.997 1.00 84.75 159 GLN A C 1
ATOM 1217 O O . GLN A 1 159 ? -15.736 4.465 14.435 1.00 84.75 159 GLN A O 1
ATOM 1222 N N . LYS A 1 160 ? -17.661 5.551 14.061 1.00 83.00 160 LYS A N 1
ATOM 1223 C CA . LYS A 1 160 ? -18.526 4.579 14.755 1.00 83.00 160 LYS A CA 1
ATOM 1224 C C . LYS A 1 160 ? -18.730 3.281 13.973 1.00 83.00 160 LYS A C 1
ATOM 1226 O O . LYS A 1 160 ? -18.908 2.235 14.582 1.00 83.00 160 LYS A O 1
ATOM 1231 N N . GLU A 1 161 ? -18.682 3.358 12.646 1.00 88.75 161 GLU A N 1
ATOM 1232 C CA . GLU A 1 161 ? -18.909 2.245 11.720 1.00 88.75 161 GLU A CA 1
ATOM 1233 C C . GLU A 1 161 ? -17.809 2.203 10.648 1.00 88.75 161 GLU A C 1
ATOM 1235 O O . GLU A 1 161 ? -17.149 3.207 10.372 1.00 88.75 161 GLU A O 1
ATOM 1240 N N . GLY A 1 162 ? -17.602 1.039 10.031 1.00 95.44 162 GLY A N 1
ATOM 1241 C CA . GLY A 1 162 ? -16.554 0.837 9.028 1.00 95.44 162 GLY A CA 1
ATOM 1242 C C . GLY A 1 162 ? -15.166 0.615 9.632 1.00 95.44 162 GLY A C 1
ATOM 1243 O O . GLY A 1 162 ? -15.019 0.348 10.826 1.00 95.44 162 GLY A O 1
ATOM 1244 N N . SER A 1 163 ? -14.142 0.694 8.786 1.00 98.00 163 SER A N 1
ATOM 1245 C CA . SER A 1 163 ? -12.789 0.240 9.114 1.00 98.00 163 SER A CA 1
ATOM 1246 C C . SER A 1 163 ? -11.716 1.259 8.740 1.00 98.00 163 SER A C 1
ATOM 1248 O O . SER A 1 163 ? -11.879 2.028 7.796 1.00 98.00 163 SER A O 1
ATOM 1250 N N . ILE A 1 164 ? -10.607 1.252 9.475 1.00 98.06 164 ILE A N 1
ATOM 1251 C CA . ILE A 1 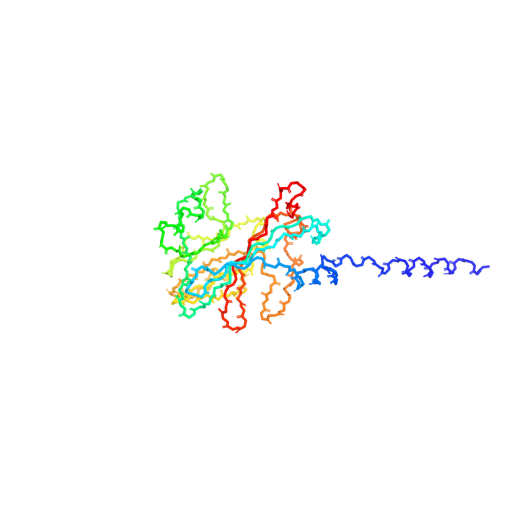164 ? -9.411 2.060 9.226 1.00 98.06 164 ILE A CA 1
ATOM 1252 C C . ILE A 1 164 ? -8.197 1.150 9.398 1.00 98.06 164 ILE A C 1
ATOM 1254 O O . ILE A 1 164 ? -8.041 0.532 10.450 1.00 98.06 164 ILE A O 1
ATOM 1258 N N . LEU A 1 165 ? -7.323 1.103 8.396 1.00 98.31 165 LEU A N 1
ATOM 1259 C CA . LEU A 1 165 ? -6.017 0.454 8.471 1.00 98.31 165 LEU A CA 1
ATOM 1260 C C . LEU A 1 165 ? -4.934 1.495 8.205 1.00 98.31 165 LEU A C 1
ATOM 1262 O O . LEU A 1 165 ? -4.772 1.962 7.075 1.0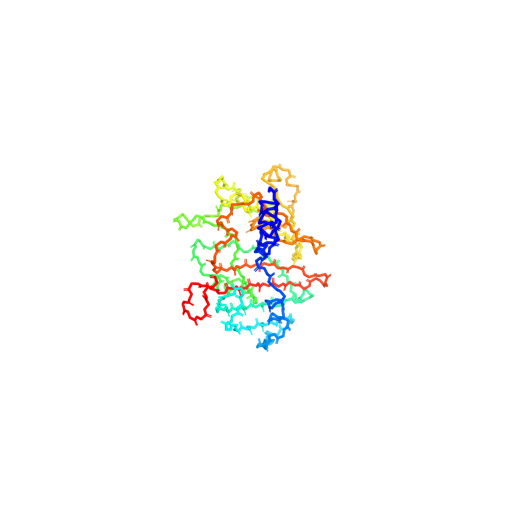0 98.31 165 LEU A O 1
ATOM 1266 N N . VAL A 1 166 ? -4.192 1.851 9.250 1.00 98.38 166 VAL A N 1
ATOM 1267 C CA . VAL A 1 166 ? -3.056 2.770 9.148 1.00 98.38 166 VAL A CA 1
ATOM 1268 C C . VAL A 1 166 ? -1.864 2.049 8.540 1.00 98.38 166 VAL A C 1
ATOM 1270 O O . VAL A 1 166 ? -1.602 0.894 8.863 1.00 98.38 166 VAL A O 1
ATOM 1273 N N . SER A 1 167 ? -1.142 2.734 7.660 1.00 97.38 167 SER A N 1
ATOM 1274 C CA . SER A 1 167 ? 0.097 2.288 7.023 1.00 97.38 167 SER A CA 1
ATOM 1275 C C . SER A 1 167 ? 0.878 3.524 6.549 1.00 97.38 167 SER A C 1
ATOM 1277 O O . SER A 1 167 ? 0.681 4.632 7.054 1.00 97.38 167 SER A O 1
ATOM 1279 N N . GLY A 1 168 ? 1.762 3.360 5.572 1.00 95.56 168 GLY A N 1
ATOM 1280 C CA . GLY A 1 168 ? 2.357 4.466 4.837 1.00 95.56 168 GLY A CA 1
ATOM 1281 C C . GLY A 1 168 ? 3.792 4.193 4.387 1.00 95.56 168 GLY A C 1
ATOM 1282 O O . GLY A 1 168 ? 4.200 3.037 4.340 1.00 95.56 168 GLY A O 1
ATOM 1283 N N . PRO A 1 169 ? 4.564 5.228 4.033 1.00 97.25 169 PRO A N 1
ATOM 1284 C CA . PRO A 1 169 ? 4.160 6.622 4.133 1.00 97.25 169 PRO A CA 1
ATOM 1285 C C . PRO A 1 169 ? 3.057 6.985 3.130 1.00 97.25 169 PRO A C 1
ATOM 1287 O O . PRO A 1 169 ? 2.990 6.432 2.034 1.00 97.25 169 PRO A O 1
ATOM 1290 N N . LEU A 1 170 ? 2.198 7.933 3.496 1.00 97.81 170 LEU A N 1
ATOM 1291 C CA . LEU A 1 170 ? 1.297 8.593 2.562 1.00 97.81 170 LEU A CA 1
ATOM 1292 C C . LEU A 1 170 ? 2.141 9.364 1.543 1.00 97.81 170 LEU A C 1
ATOM 1294 O O . LEU A 1 170 ? 2.861 10.290 1.909 1.00 97.81 170 LEU A O 1
ATOM 1298 N N . MET A 1 171 ? 2.083 8.953 0.276 1.00 97.31 171 MET A N 1
ATOM 1299 C CA . MET A 1 171 ? 2.918 9.529 -0.787 1.00 97.31 171 MET A CA 1
ATOM 1300 C C . MET A 1 171 ? 2.227 10.684 -1.516 1.00 97.31 171 MET A C 1
ATOM 1302 O O . MET A 1 171 ? 2.875 11.665 -1.879 1.00 97.31 171 MET A O 1
ATOM 1306 N N . LEU A 1 172 ? 0.918 10.559 -1.739 1.00 97.00 172 LEU A N 1
ATOM 1307 C CA . LEU A 1 172 ? 0.096 11.517 -2.469 1.00 97.00 172 LEU A CA 1
ATOM 1308 C C . LEU A 1 172 ? -1.215 11.741 -1.717 1.00 97.00 172 LEU A C 1
ATOM 1310 O O . LEU A 1 172 ? -1.851 10.779 -1.290 1.00 97.00 172 LEU A O 1
ATOM 1314 N N . LEU A 1 173 ? -1.637 12.999 -1.617 1.00 97.38 173 LEU A N 1
ATOM 1315 C CA . LEU A 1 173 ? -2.948 13.387 -1.103 1.00 97.38 173 LEU A CA 1
ATOM 1316 C C . LEU A 1 173 ? -3.507 14.513 -1.973 1.00 97.38 173 LEU A C 1
ATOM 1318 O O . LEU A 1 173 ? -2.794 15.468 -2.279 1.00 97.38 173 LEU A O 1
ATOM 1322 N N . ASP A 1 174 ? -4.757 14.381 -2.418 1.00 95.56 174 ASP A N 1
ATOM 1323 C CA . ASP A 1 174 ? -5.425 15.349 -3.302 1.00 95.56 174 ASP A CA 1
ATOM 1324 C C . ASP A 1 174 ? -4.597 15.729 -4.547 1.00 95.56 174 ASP A C 1
ATOM 1326 O O . ASP A 1 174 ? -4.546 16.884 -4.976 1.00 95.56 174 ASP A O 1
ATOM 1330 N N . GLY A 1 175 ? -3.896 14.742 -5.117 1.00 94.31 175 GLY A N 1
ATOM 1331 C CA . GLY A 1 175 ? -3.032 14.918 -6.288 1.00 94.31 175 GLY A CA 1
ATOM 1332 C C . GLY A 1 175 ? -1.707 15.643 -6.017 1.00 94.31 175 GLY A C 1
ATOM 1333 O O . GLY A 1 175 ? -0.999 15.973 -6.966 1.00 94.31 175 GLY A O 1
ATOM 1334 N N . LYS A 1 176 ? -1.352 15.896 -4.751 1.00 95.69 176 LYS A N 1
ATOM 1335 C CA . LYS A 1 176 ? -0.102 16.558 -4.350 1.00 95.69 176 LYS A CA 1
ATOM 1336 C C . LYS A 1 176 ? 0.827 15.587 -3.634 1.00 95.69 176 LYS A C 1
ATOM 1338 O O . LYS A 1 176 ? 0.378 14.799 -2.805 1.00 95.69 176 LYS A O 1
ATOM 1343 N N . ALA A 1 177 ? 2.124 15.681 -3.925 1.00 95.75 177 ALA A N 1
ATOM 1344 C CA . ALA A 1 177 ? 3.159 14.953 -3.196 1.00 95.75 177 ALA A CA 1
ATOM 1345 C C . ALA A 1 177 ? 3.176 15.370 -1.721 1.00 95.75 177 ALA A C 1
ATOM 1347 O O . ALA A 1 177 ? 3.177 16.562 -1.403 1.00 95.75 177 ALA A O 1
ATOM 1348 N N . CYS A 1 178 ? 3.188 14.384 -0.830 1.00 96.00 178 CYS A N 1
ATOM 1349 C CA . CYS A 1 178 ? 3.344 14.607 0.599 1.00 96.00 178 CYS A CA 1
ATOM 1350 C C . CYS A 1 178 ? 4.824 14.769 0.966 1.00 96.00 178 CYS A C 1
ATOM 1352 O O . CYS A 1 178 ? 5.705 14.178 0.340 1.00 96.00 178 CYS A O 1
ATOM 1354 N N . ASP A 1 179 ? 5.100 15.552 2.010 1.00 93.94 179 ASP A N 1
ATOM 1355 C CA . ASP A 1 179 ? 6.452 15.668 2.549 1.00 93.94 179 ASP A CA 1
ATOM 1356 C C . ASP A 1 179 ? 6.831 14.403 3.331 1.00 93.94 179 ASP A C 1
ATOM 1358 O O . ASP A 1 179 ? 6.213 14.056 4.339 1.00 93.94 179 ASP A O 1
ATOM 1362 N N . LEU A 1 180 ? 7.877 13.725 2.861 1.00 94.81 180 LEU A N 1
ATOM 1363 C CA . LEU A 1 180 ? 8.425 12.520 3.478 1.00 94.81 180 LEU A CA 1
ATOM 1364 C C . LEU A 1 180 ? 9.636 12.812 4.375 1.00 94.81 180 LEU A C 1
ATOM 1366 O O . LEU A 1 180 ? 10.243 11.879 4.894 1.00 94.81 180 LEU A O 1
ATOM 1370 N N . SER A 1 181 ? 10.009 14.079 4.584 1.00 92.75 181 SER A N 1
ATOM 1371 C CA . SER A 1 181 ? 11.190 14.466 5.369 1.00 92.75 181 SER A CA 1
ATOM 1372 C C . SER A 1 181 ? 11.141 13.990 6.827 1.00 92.75 181 SER A C 1
ATOM 1374 O O . SER A 1 181 ? 12.179 13.674 7.408 1.00 92.75 181 SER A O 1
ATOM 1376 N N . ALA A 1 182 ? 9.936 13.883 7.397 1.00 91.44 182 ALA A N 1
ATOM 1377 C CA . ALA A 1 182 ? 9.699 13.379 8.749 1.00 91.44 182 ALA A CA 1
ATOM 1378 C C . ALA A 1 182 ? 9.689 11.840 8.846 1.00 91.44 182 ALA A C 1
ATOM 1380 O O . ALA A 1 182 ? 9.694 11.289 9.949 1.00 91.44 182 ALA A O 1
ATOM 1381 N N . CYS A 1 183 ? 9.661 11.138 7.710 1.00 94.94 183 CYS A N 1
ATOM 1382 C CA . CYS A 1 183 ? 9.707 9.681 7.664 1.00 94.94 183 CYS A CA 1
ATOM 1383 C C . CYS A 1 183 ? 11.131 9.172 7.902 1.00 94.94 183 CYS A C 1
ATOM 1385 O O . CYS A 1 183 ? 12.120 9.850 7.610 1.00 94.94 183 CYS A O 1
ATOM 1387 N N . ASN A 1 184 ? 11.263 7.928 8.366 1.00 95.62 184 ASN A N 1
ATOM 1388 C CA . ASN A 1 184 ? 12.571 7.289 8.426 1.00 95.62 184 ASN A CA 1
ATOM 1389 C C . ASN A 1 184 ? 13.227 7.251 7.032 1.00 95.62 184 ASN A C 1
ATOM 1391 O O . ASN A 1 184 ? 12.738 6.595 6.112 1.00 95.62 184 ASN A O 1
ATOM 1395 N N . ARG A 1 185 ? 14.372 7.929 6.903 1.00 93.44 185 ARG A N 1
ATOM 1396 C CA . ARG A 1 185 ? 15.067 8.108 5.624 1.00 93.44 185 ARG A CA 1
ATOM 1397 C C . ARG A 1 185 ? 15.473 6.791 4.964 1.00 93.44 185 ARG A C 1
ATOM 1399 O O . ARG A 1 185 ? 15.294 6.643 3.761 1.00 93.44 185 ARG A O 1
ATOM 1406 N N . SER A 1 186 ? 15.995 5.836 5.736 1.00 93.25 186 SER A N 1
ATOM 1407 C CA . SER A 1 186 ? 16.381 4.530 5.187 1.00 93.25 186 SER A CA 1
ATOM 1408 C C . SER A 1 186 ? 15.160 3.786 4.659 1.00 93.25 186 SER A C 1
ATOM 1410 O O . SER A 1 186 ? 15.205 3.234 3.568 1.00 93.25 186 SER A O 1
ATOM 1412 N N . PHE A 1 187 ? 14.046 3.830 5.390 1.00 93.44 187 PHE A N 1
ATOM 1413 C CA . PHE A 1 187 ? 12.819 3.168 4.968 1.00 93.44 187 PHE A CA 1
ATOM 1414 C C . PHE A 1 187 ? 12.319 3.675 3.609 1.00 93.44 187 PHE A C 1
ATOM 1416 O O . PHE A 1 187 ? 11.902 2.868 2.776 1.00 93.44 187 PHE A O 1
ATOM 1423 N N . VAL A 1 188 ? 12.370 4.992 3.380 1.00 92.75 188 VAL A N 1
ATOM 1424 C CA . VAL A 1 188 ? 11.832 5.617 2.159 1.00 92.75 188 VAL A CA 1
ATOM 1425 C C . VAL A 1 188 ? 12.820 5.660 0.988 1.00 92.75 188 VAL A C 1
ATOM 1427 O O . VAL A 1 188 ? 12.378 5.779 -0.147 1.00 92.75 188 VAL A O 1
ATOM 1430 N N . GLN A 1 189 ? 14.134 5.561 1.226 1.00 90.06 189 GLN A N 1
ATOM 1431 C CA . GLN A 1 189 ? 15.155 5.663 0.166 1.00 90.06 189 GLN A CA 1
ATOM 1432 C C . GLN A 1 189 ? 15.732 4.318 -0.287 1.00 90.06 189 GLN A C 1
ATOM 1434 O O . GLN A 1 189 ? 16.307 4.241 -1.371 1.00 90.06 189 GLN A O 1
ATOM 1439 N N . THR A 1 190 ? 15.623 3.261 0.520 1.00 90.81 190 THR A N 1
ATOM 1440 C CA . THR A 1 190 ? 16.181 1.954 0.157 1.00 90.81 190 THR A CA 1
ATOM 1441 C C . THR A 1 190 ? 15.268 1.200 -0.816 1.00 90.81 190 THR A C 1
ATOM 1443 O O . THR A 1 190 ? 14.044 1.164 -0.649 1.00 90.81 190 THR A O 1
ATOM 1446 N N . LYS A 1 191 ? 15.892 0.560 -1.811 1.00 90.00 191 LYS A N 1
ATOM 1447 C CA . LYS A 1 191 ? 15.258 -0.357 -2.765 1.00 90.00 191 LYS A CA 1
ATOM 1448 C C . LYS A 1 191 ? 14.727 -1.605 -2.056 1.00 90.00 191 LYS A C 1
ATOM 1450 O O . LYS A 1 191 ? 15.481 -2.319 -1.389 1.00 90.00 191 LYS A O 1
ATOM 1455 N N . HIS A 1 192 ? 13.420 -1.811 -2.145 1.00 91.38 192 HIS A N 1
ATOM 1456 C CA . HIS A 1 192 ? 12.691 -2.959 -1.632 1.00 91.38 192 HIS A CA 1
ATOM 1457 C C . HIS A 1 192 ? 11.448 -3.218 -2.493 1.00 91.38 192 HIS A C 1
ATOM 1459 O O . HIS A 1 192 ? 10.869 -2.257 -2.996 1.00 91.38 192 HIS A O 1
ATOM 1465 N N . PRO A 1 193 ? 10.927 -4.462 -2.507 1.00 95.69 193 PRO A N 1
ATOM 1466 C CA . PRO A 1 193 ? 9.572 -4.722 -2.968 1.00 95.69 193 PRO A CA 1
ATOM 1467 C C . PRO A 1 193 ? 8.580 -3.813 -2.237 1.00 95.69 193 PRO A C 1
ATOM 1469 O O . PRO A 1 193 ? 8.673 -3.658 -1.011 1.00 95.69 193 PRO A O 1
ATOM 1472 N N . ARG A 1 194 ? 7.636 -3.221 -2.971 1.00 96.00 194 ARG A N 1
ATOM 1473 C CA . ARG A 1 194 ? 6.636 -2.293 -2.423 1.00 96.00 194 ARG A CA 1
ATOM 1474 C C . ARG A 1 194 ? 5.229 -2.711 -2.815 1.00 96.00 194 ARG A C 1
ATOM 1476 O O . ARG A 1 194 ? 4.992 -3.161 -3.930 1.00 96.00 194 ARG A O 1
ATOM 1483 N N . SER A 1 195 ? 4.305 -2.456 -1.900 1.00 98.06 195 SER A N 1
ATOM 1484 C CA . SER A 1 195 ? 2.869 -2.559 -2.126 1.00 98.06 195 SER A CA 1
ATOM 1485 C C . SER A 1 195 ? 2.242 -1.203 -1.842 1.00 98.06 195 SER A C 1
ATOM 1487 O O . SER A 1 195 ? 2.599 -0.560 -0.853 1.00 98.06 195 SER A O 1
ATOM 1489 N N . ALA A 1 196 ? 1.323 -0.763 -2.693 1.00 98.31 196 ALA A N 1
ATOM 1490 C CA . ALA A 1 196 ? 0.614 0.496 -2.521 1.00 98.31 196 ALA A CA 1
ATOM 1491 C C . ALA A 1 196 ? -0.853 0.364 -2.931 1.00 98.31 196 ALA A C 1
ATOM 1493 O O . ALA A 1 196 ? -1.219 -0.456 -3.772 1.00 98.31 196 ALA A O 1
ATOM 1494 N N . VAL A 1 197 ? -1.682 1.218 -2.340 1.00 98.56 197 VAL A N 1
ATOM 1495 C CA . VAL A 1 197 ? -3.060 1.448 -2.765 1.00 98.56 197 VAL A CA 1
ATOM 1496 C C . VAL A 1 197 ? -3.162 2.896 -3.214 1.00 98.56 197 VAL A C 1
ATOM 1498 O O . VAL A 1 197 ? -2.670 3.788 -2.523 1.00 98.56 197 VAL A O 1
ATOM 1501 N N . ALA A 1 198 ? -3.792 3.129 -4.360 1.00 98.38 198 ALA A N 1
ATOM 1502 C CA . ALA A 1 198 ? -4.100 4.467 -4.845 1.00 98.38 198 ALA A CA 1
ATOM 1503 C C . ALA A 1 198 ? -5.592 4.588 -5.165 1.00 98.38 198 ALA A C 1
ATOM 1505 O O . ALA A 1 198 ? -6.212 3.641 -5.649 1.00 98.38 198 ALA A O 1
ATOM 1506 N N . LEU A 1 199 ? -6.149 5.768 -4.897 1.00 98.38 199 LEU A N 1
ATOM 1507 C CA . LEU A 1 199 ? -7.516 6.137 -5.244 1.00 98.38 199 LEU A CA 1
ATOM 1508 C C . LEU A 1 199 ? -7.468 7.238 -6.303 1.00 98.38 199 LEU A C 1
ATOM 1510 O O . LEU A 1 199 ? -6.935 8.323 -6.067 1.00 98.38 199 LEU A O 1
ATOM 1514 N N . MET A 1 200 ? -8.006 6.942 -7.479 1.00 97.06 200 MET A N 1
ATOM 1515 C CA . MET A 1 200 ? -8.050 7.872 -8.601 1.00 97.06 200 MET A CA 1
ATOM 1516 C C . MET A 1 200 ? -9.238 8.829 -8.471 1.00 97.06 200 MET A C 1
ATOM 1518 O O . MET A 1 200 ? -10.226 8.542 -7.797 1.00 97.06 200 MET A O 1
ATOM 1522 N N . LYS A 1 201 ? -9.175 9.972 -9.167 1.00 95.25 201 LYS A N 1
ATOM 1523 C CA . LYS A 1 201 ? -10.234 11.000 -9.145 1.00 95.25 201 LYS A CA 1
ATOM 1524 C C . LYS A 1 201 ? -11.608 10.469 -9.578 1.00 95.25 201 LYS A C 1
ATOM 1526 O O . LYS A 1 201 ? -12.624 10.977 -9.118 1.00 95.25 201 LYS A O 1
ATOM 1531 N N . ASP A 1 202 ? -11.638 9.484 -10.472 1.00 94.94 202 ASP A N 1
ATOM 1532 C CA . ASP A 1 202 ? -12.869 8.841 -10.945 1.00 94.94 202 ASP A CA 1
ATOM 1533 C C . ASP A 1 202 ? -13.383 7.739 -9.996 1.00 94.94 202 ASP A C 1
ATOM 1535 O O . ASP A 1 202 ? -14.376 7.090 -10.300 1.00 94.94 202 ASP A O 1
ATOM 1539 N N . GLY A 1 203 ? -12.725 7.526 -8.851 1.00 96.31 203 GLY A N 1
ATOM 1540 C CA . GLY A 1 203 ? -13.061 6.491 -7.875 1.00 96.31 203 GLY A CA 1
ATOM 1541 C C . GLY A 1 203 ? -12.410 5.133 -8.143 1.00 96.31 203 GLY A C 1
ATOM 1542 O O . GLY A 1 203 ? -12.534 4.236 -7.311 1.00 96.31 203 GLY A O 1
ATOM 1543 N N . THR A 1 204 ? -11.698 4.965 -9.261 1.00 97.75 204 THR A N 1
ATOM 1544 C CA . THR A 1 204 ? -10.959 3.730 -9.549 1.00 97.75 204 THR A CA 1
ATOM 1545 C C . THR A 1 204 ? -9.897 3.489 -8.482 1.00 97.75 204 THR A C 1
ATOM 1547 O O . THR A 1 204 ? -9.138 4.396 -8.136 1.00 97.75 204 THR A O 1
ATOM 1550 N N . VAL A 1 205 ? -9.819 2.260 -7.975 1.00 98.44 205 VAL A N 1
ATOM 1551 C CA . VAL A 1 205 ? -8.804 1.859 -6.994 1.00 98.44 205 VAL A CA 1
ATOM 1552 C C . VAL A 1 205 ? -7.719 1.062 -7.692 1.00 98.44 205 VAL A C 1
ATOM 1554 O O . VAL A 1 205 ? -8.015 0.118 -8.423 1.00 98.44 205 VAL A O 1
ATOM 1557 N N . PHE A 1 206 ? -6.463 1.425 -7.449 1.00 98.50 206 PHE A N 1
ATOM 1558 C CA . PHE A 1 206 ? -5.307 0.655 -7.891 1.00 98.50 206 PHE A CA 1
ATOM 1559 C C . PHE A 1 206 ? -4.692 -0.078 -6.703 1.00 98.50 206 PHE A C 1
ATOM 1561 O O . PHE A 1 206 ? -4.360 0.550 -5.696 1.00 98.50 206 PHE A O 1
ATOM 1568 N N . LEU A 1 207 ? -4.498 -1.390 -6.837 1.00 98.62 207 LEU A N 1
ATOM 1569 C CA . LEU A 1 207 ? -3.613 -2.169 -5.969 1.00 98.62 207 LEU A CA 1
ATOM 1570 C C . LEU A 1 207 ? -2.314 -2.407 -6.737 1.00 98.62 207 LEU A C 1
ATOM 1572 O O . LEU A 1 207 ? -2.331 -3.037 -7.790 1.00 98.62 207 LEU A O 1
ATOM 1576 N N . ILE A 1 208 ? -1.208 -1.867 -6.240 1.00 98.62 208 ILE A N 1
ATOM 1577 C CA . ILE A 1 208 ? 0.066 -1.802 -6.958 1.00 98.62 208 ILE A CA 1
ATOM 1578 C C . ILE A 1 208 ? 1.085 -2.653 -6.216 1.00 98.62 208 ILE A C 1
ATOM 1580 O O . ILE A 1 208 ? 1.347 -2.403 -5.041 1.00 98.62 208 ILE A O 1
ATOM 1584 N N . ALA A 1 209 ? 1.690 -3.608 -6.911 1.00 98.19 209 ALA A N 1
ATOM 1585 C CA . ALA A 1 209 ? 2.829 -4.375 -6.437 1.00 98.19 209 ALA A CA 1
ATOM 1586 C C . ALA A 1 209 ? 4.045 -4.076 -7.321 1.00 98.19 209 ALA A C 1
ATOM 1588 O O . ALA A 1 209 ? 3.985 -4.183 -8.544 1.00 98.19 209 ALA A O 1
ATOM 1589 N N . VAL A 1 210 ? 5.154 -3.708 -6.690 1.00 97.25 210 VAL A N 1
ATOM 1590 C CA . VAL A 1 210 ? 6.462 -3.552 -7.328 1.00 97.25 210 VAL A CA 1
ATOM 1591 C C . VAL A 1 210 ? 7.352 -4.651 -6.774 1.00 97.25 210 VAL A C 1
ATOM 1593 O O . VAL A 1 210 ? 7.603 -4.702 -5.565 1.00 97.25 210 VAL A O 1
ATOM 1596 N N . ALA A 1 211 ? 7.782 -5.558 -7.646 1.00 96.12 211 ALA A N 1
ATOM 1597 C CA . ALA A 1 211 ? 8.691 -6.629 -7.279 1.00 96.12 211 ALA A CA 1
ATOM 1598 C C . ALA A 1 211 ? 10.075 -6.066 -6.928 1.00 96.12 211 ALA A C 1
ATOM 1600 O O . ALA A 1 211 ? 10.458 -4.974 -7.337 1.00 96.12 211 ALA A O 1
ATOM 1601 N N . GLY A 1 212 ? 10.842 -6.835 -6.166 1.00 93.50 212 GLY A N 1
ATOM 1602 C CA . GLY A 1 212 ? 12.176 -6.445 -5.735 1.00 93.50 212 GLY A CA 1
ATOM 1603 C C . GLY A 1 212 ? 12.945 -7.652 -5.221 1.00 93.50 212 GLY A C 1
ATOM 1604 O O . GLY A 1 212 ? 12.379 -8.738 -5.063 1.00 93.50 212 GLY A O 1
ATOM 1605 N N . ARG A 1 213 ? 14.226 -7.455 -4.898 1.00 91.88 213 ARG A N 1
ATOM 1606 C CA . ARG A 1 213 ? 15.130 -8.520 -4.408 1.00 91.88 213 ARG A CA 1
ATOM 1607 C C . ARG A 1 213 ? 15.253 -9.722 -5.362 1.00 91.88 213 ARG A C 1
ATOM 1609 O O . ARG A 1 213 ? 15.552 -10.826 -4.912 1.00 91.88 213 ARG A O 1
ATOM 1616 N N . PHE A 1 214 ? 15.054 -9.512 -6.661 1.00 91.62 214 PHE A N 1
ATOM 1617 C CA . PHE A 1 214 ? 15.303 -10.503 -7.701 1.00 91.62 214 PHE A CA 1
ATOM 1618 C C . PHE A 1 214 ? 16.376 -9.989 -8.665 1.00 91.62 214 PHE A C 1
ATOM 1620 O O . PHE A 1 214 ? 16.089 -9.250 -9.605 1.00 91.62 214 PHE A O 1
ATOM 1627 N N . GLU A 1 215 ? 17.623 -10.377 -8.412 1.00 91.06 215 GLU A N 1
ATOM 1628 C CA . GLU A 1 215 ? 18.787 -9.943 -9.190 1.00 91.06 215 GLU A CA 1
ATOM 1629 C C . GLU A 1 215 ? 18.602 -10.174 -10.701 1.00 91.06 215 GLU A C 1
ATOM 1631 O O . GLU A 1 215 ? 18.141 -11.234 -11.135 1.00 91.06 215 GLU A O 1
ATOM 1636 N N . GLY A 1 216 ? 18.913 -9.149 -11.499 1.00 88.31 216 GLY A N 1
ATOM 1637 C CA . GLY A 1 216 ? 18.800 -9.145 -12.957 1.00 88.31 216 GLY A CA 1
ATOM 1638 C C . GLY A 1 216 ? 17.376 -9.092 -13.521 1.00 88.31 216 GLY A C 1
ATOM 1639 O O . GLY A 1 216 ? 17.224 -9.100 -14.742 1.00 88.31 216 GLY A O 1
ATOM 1640 N N . LYS A 1 217 ? 16.333 -9.063 -12.678 1.00 88.06 217 LYS A N 1
ATOM 1641 C CA . LYS A 1 217 ? 14.924 -9.138 -13.120 1.00 88.06 217 LYS A CA 1
ATOM 1642 C C . LYS A 1 217 ? 14.011 -8.110 -12.454 1.00 88.06 217 LYS A C 1
ATOM 1644 O O . LYS A 1 217 ? 13.224 -7.460 -13.130 1.00 88.06 217 LYS A O 1
ATOM 1649 N N . ALA A 1 218 ? 14.130 -7.949 -11.141 1.00 89.56 218 ALA A N 1
ATOM 1650 C CA . ALA A 1 218 ? 13.428 -6.946 -10.350 1.00 89.56 218 ALA A CA 1
ATOM 1651 C C . ALA A 1 218 ? 14.285 -6.597 -9.126 1.00 89.56 218 ALA A C 1
ATOM 1653 O O . ALA A 1 218 ? 14.192 -7.225 -8.071 1.00 89.56 218 ALA A O 1
ATOM 1654 N N . GLU A 1 219 ? 15.163 -5.610 -9.274 1.00 89.25 219 GLU A N 1
ATOM 1655 C CA . GLU A 1 219 ? 16.133 -5.217 -8.236 1.00 89.25 219 GLU A CA 1
ATOM 1656 C C . GLU A 1 219 ? 15.644 -4.033 -7.390 1.00 89.25 219 GLU A C 1
ATOM 1658 O O . GLU A 1 219 ? 16.420 -3.405 -6.665 1.00 89.25 219 GLU A O 1
ATOM 1663 N N . GLY A 1 220 ? 14.356 -3.713 -7.536 1.00 77.06 220 GLY A N 1
ATOM 1664 C CA . GLY A 1 220 ? 13.658 -2.642 -6.844 1.00 77.06 220 GLY A CA 1
ATOM 1665 C C . GLY A 1 220 ? 13.606 -2.752 -5.337 1.00 77.06 220 GLY A C 1
ATOM 1666 O O . GLY A 1 220 ? 13.779 -3.847 -4.741 1.00 77.06 220 GLY A O 1
#

InterPro domains:
  IPR018711 Phosphodiester glycosidase [PF09992] (93-213)